Protein AF-A0A379A977-F1 (afdb_monomer_lite)

Organism: Enterobacter agglomerans (NCBI:txid549)

Sequence (214 aa):
MAIFNQFRVINPNMFVESTWLDDIVTARVPLLVLRNFLTPEVREAVVTDLQSCREKIRVSHYPNGALTTLGPYLARHTAAPDNYFTELRDIQPALPPSLNTLREQIYRWVQHALRLESLRIAHEPGCGDYAGSIVRFHANGVANPLHNDNIVRDAAETSLVVTQILHQLSCVVCLQECNAGGALRIYNKKWSPEDEQFKNRRGAGLSQWGDRKQ

InterPro domains:
  IPR055091 Carrier-protein-independent halogenase WelO5-like [PF22814] (21-202)

Secondary structure (DSSP, 8-state):
-----PPEEE-TTS---TTHHHHHHTTSSS-EEE-S-S-HHHHHHHHHHHHTTGGG-EEEEETTEEEEEES--GGGSTTSTHHHHHHHHHHGGGS-HHHHHHHHHHHHHHHHHTT-S-----EETTTEEPPS--EEE--TT--PPS----HHHHTTTS--GGGG-S--------SS--SS-------SS---GGGGGGGT--S-GGGSS-----

Radius of gyration: 18.26 Å; chains: 1; bounding box: 51×42×44 Å

Foldseek 3Di:
DDPQADAAEDEPPDDQDQCPLVCCQVVSHVHYHYPPLADPVLLVVQVVVVVVLVVQWDWDDDLAFIWTKRAADQLVCLVPNLVRLVRRVVRVVVHDVSVVVVLVSVLVVVCVNNVPPHDDFDAWPPRGTHPSDMDTDDDPPGDDWDDDDDCLVSNVVDPGPSVVDPGDDDDDDDSDDDPDDPDDDDDPDDDDPVCVVRSNDHDDPPPPPDPPDD

pLDDT: mean 84.14, std 16.23, range [28.28, 97.06]

Structure (mmCIF, N/CA/C/O backbone):
data_AF-A0A379A977-F1
#
_entry.id   AF-A0A379A977-F1
#
loop_
_atom_site.group_PDB
_atom_site.id
_atom_site.type_symbol
_atom_site.label_atom_id
_atom_site.label_alt_id
_atom_site.label_comp_id
_atom_site.label_asym_id
_atom_site.label_entity_id
_atom_site.label_seq_id
_atom_site.pdbx_PDB_ins_code
_atom_site.Cartn_x
_atom_site.Cartn_y
_atom_site.Cartn_z
_atom_site.occupancy
_atom_site.B_iso_or_equiv
_atom_site.auth_seq_id
_atom_site.auth_comp_id
_atom_site.auth_asym_id
_atom_site.auth_atom_id
_atom_site.pdbx_PDB_model_num
ATOM 1 N N . MET A 1 1 ? -24.367 -20.898 14.599 1.00 36.16 1 MET A N 1
ATOM 2 C CA . MET A 1 1 ? -23.506 -20.369 13.519 1.00 36.16 1 MET A CA 1
ATOM 3 C C . MET A 1 1 ? -23.637 -18.856 13.524 1.00 36.16 1 MET A C 1
ATOM 5 O O . MET A 1 1 ? -24.676 -18.355 13.121 1.00 36.16 1 MET A O 1
ATOM 9 N N . ALA A 1 2 ? -22.666 -18.144 14.093 1.00 36.84 2 ALA A N 1
ATOM 10 C CA . ALA A 1 2 ? -22.717 -16.687 14.187 1.00 36.84 2 ALA A CA 1
ATOM 11 C C . ALA A 1 2 ? -22.198 -16.057 12.886 1.00 36.84 2 ALA A C 1
ATOM 13 O O . ALA A 1 2 ? -21.164 -16.464 12.359 1.00 36.84 2 ALA A O 1
ATOM 14 N N . ILE A 1 3 ? -22.951 -15.091 12.369 1.00 42.19 3 ILE A N 1
ATOM 15 C CA . ILE A 1 3 ? -22.672 -14.342 11.144 1.00 42.19 3 ILE A CA 1
ATOM 16 C C . ILE A 1 3 ? -21.482 -13.408 11.419 1.00 42.19 3 ILE A C 1
ATOM 18 O O . ILE A 1 3 ? -21.660 -12.307 11.926 1.00 42.19 3 ILE A O 1
ATOM 22 N N . PHE A 1 4 ? -20.261 -13.843 11.105 1.00 45.56 4 PHE A N 1
ATOM 23 C CA . PHE A 1 4 ? -19.043 -13.023 11.197 1.00 45.56 4 PHE A CA 1
ATOM 24 C C . PHE A 1 4 ? -18.587 -12.555 9.805 1.00 45.56 4 PHE A C 1
ATOM 26 O O . PHE A 1 4 ? -17.465 -12.805 9.396 1.00 45.56 4 PHE A O 1
ATOM 33 N N . ASN A 1 5 ? -19.470 -11.887 9.055 1.00 54.00 5 ASN A N 1
ATOM 34 C CA . ASN A 1 5 ? -19.155 -11.317 7.731 1.00 54.00 5 ASN A CA 1
ATOM 35 C C . ASN A 1 5 ? -19.301 -9.784 7.691 1.00 54.00 5 ASN A C 1
ATOM 37 O O . ASN A 1 5 ? -19.548 -9.205 6.636 1.00 54.00 5 ASN A O 1
ATOM 41 N N . GLN A 1 6 ? -19.175 -9.106 8.833 1.00 75.94 6 GLN A N 1
ATOM 42 C CA . GLN A 1 6 ? -19.212 -7.643 8.880 1.00 75.94 6 GLN A CA 1
ATOM 43 C C . GLN A 1 6 ? -17.797 -7.080 9.025 1.00 75.94 6 GLN A C 1
ATOM 45 O O . GLN A 1 6 ? -16.993 -7.573 9.817 1.00 75.94 6 GLN A O 1
ATOM 50 N N . PHE A 1 7 ? -17.490 -6.045 8.240 1.00 85.56 7 PHE A N 1
ATOM 51 C CA . PHE A 1 7 ? -16.297 -5.233 8.459 1.00 85.56 7 PHE A CA 1
ATOM 52 C C . PHE A 1 7 ? -16.378 -4.586 9.845 1.00 85.56 7 PHE A C 1
ATOM 54 O O . PHE A 1 7 ? -17.466 -4.243 10.312 1.00 85.56 7 PHE A O 1
ATOM 61 N N . ARG A 1 8 ? -15.238 -4.399 10.510 1.00 89.25 8 ARG A N 1
ATOM 62 C CA . ARG A 1 8 ? -15.209 -3.733 11.818 1.00 89.25 8 ARG A CA 1
ATOM 63 C C . ARG A 1 8 ? -14.841 -2.274 11.650 1.00 89.25 8 ARG A C 1
ATOM 65 O O . ARG A 1 8 ? -13.874 -1.959 10.968 1.00 89.25 8 ARG A O 1
ATOM 72 N N . VAL A 1 9 ? -15.599 -1.389 12.285 1.00 90.31 9 VAL A N 1
ATOM 73 C CA . VAL A 1 9 ? -15.278 0.038 12.347 1.00 90.31 9 VAL A CA 1
ATOM 74 C C . VAL A 1 9 ? -14.542 0.312 13.651 1.00 90.31 9 VAL A C 1
ATOM 76 O O . VAL A 1 9 ? -15.046 -0.008 14.723 1.00 90.31 9 VAL A O 1
ATOM 79 N N . ILE A 1 10 ? -13.362 0.911 13.545 1.00 88.88 10 ILE A N 1
ATOM 80 C CA . ILE A 1 10 ? -12.491 1.273 14.659 1.00 88.88 10 ILE A CA 1
ATOM 81 C C . ILE A 1 10 ? -12.404 2.798 14.698 1.00 88.88 10 ILE A C 1
ATOM 83 O O . ILE A 1 10 ? -12.275 3.441 13.657 1.00 88.88 10 ILE A O 1
ATOM 87 N N . ASN A 1 11 ? -12.462 3.378 15.893 1.00 87.94 11 ASN A N 1
ATOM 88 C CA . ASN A 1 11 ? -12.221 4.800 16.138 1.00 87.94 11 ASN A CA 1
ATOM 89 C C . ASN A 1 11 ? -10.981 4.966 17.037 1.00 87.94 11 ASN A C 1
ATOM 91 O O . ASN A 1 11 ? -10.658 4.031 17.771 1.00 87.94 11 ASN A O 1
ATOM 95 N N . PRO A 1 12 ? -10.321 6.140 17.054 1.00 83.50 12 PRO A N 1
ATOM 96 C CA . PRO A 1 12 ? -9.061 6.330 17.780 1.00 83.50 12 PRO A CA 1
ATOM 97 C C . PRO A 1 12 ? -9.171 6.084 19.288 1.00 83.50 12 PRO A C 1
ATOM 99 O O . PRO A 1 12 ? -8.215 5.642 19.912 1.00 83.50 12 PRO A O 1
ATOM 102 N N . ASN A 1 13 ? -10.354 6.328 19.857 1.00 84.75 13 ASN A N 1
ATOM 103 C CA . ASN A 1 13 ? -10.617 6.198 21.291 1.00 84.75 13 ASN A CA 1
ATOM 104 C C . ASN A 1 13 ? -11.127 4.803 21.693 1.00 84.75 13 ASN A C 1
ATOM 106 O O . ASN A 1 13 ? -11.475 4.590 22.853 1.00 84.75 13 ASN A O 1
ATOM 110 N N . MET A 1 14 ? -11.249 3.865 20.746 1.00 85.69 14 MET A N 1
ATOM 111 C CA . MET A 1 14 ? -11.691 2.506 21.057 1.00 85.69 14 MET A CA 1
ATOM 112 C C . MET A 1 14 ? -10.567 1.701 21.700 1.00 85.69 14 MET A C 1
ATOM 114 O O . MET A 1 14 ? -9.394 1.844 21.356 1.00 85.69 14 MET A O 1
ATOM 118 N N . PHE A 1 15 ? -10.948 0.797 22.600 1.00 86.19 15 PHE A N 1
ATOM 119 C CA . PHE A 1 15 ? -10.026 -0.202 23.114 1.00 86.19 15 PHE A CA 1
ATOM 120 C C . PHE A 1 15 ? -9.526 -1.092 21.971 1.00 86.19 15 PHE A C 1
ATOM 122 O O . PHE A 1 15 ? -10.323 -1.603 21.185 1.00 86.19 15 PHE A O 1
ATOM 129 N N . VAL A 1 16 ? -8.209 -1.282 21.896 1.00 84.44 16 VAL A N 1
ATOM 130 C CA . VAL A 1 16 ? -7.586 -2.171 20.913 1.00 84.44 16 VAL A CA 1
ATOM 131 C C . VAL A 1 16 ? -7.676 -3.612 21.401 1.00 84.44 16 VAL A C 1
ATOM 133 O O . VAL A 1 16 ? -7.000 -3.980 22.368 1.00 84.44 16 VAL A O 1
ATOM 136 N N . GLU A 1 17 ? -8.465 -4.436 20.715 1.00 87.38 17 GLU A N 1
ATOM 137 C CA . GLU A 1 17 ? -8.540 -5.871 20.996 1.00 87.38 17 GLU A CA 1
ATOM 138 C C . GLU A 1 17 ? -7.288 -6.590 20.479 1.00 87.38 17 GLU A C 1
ATOM 140 O O . GLU A 1 17 ? -6.780 -6.306 19.395 1.00 87.38 17 GLU A O 1
ATOM 145 N N . SER A 1 18 ? -6.799 -7.571 21.236 1.00 89.69 18 SER A N 1
ATOM 146 C CA . SER A 1 18 ? -5.623 -8.359 20.847 1.00 89.69 18 SER A CA 1
ATOM 147 C C . SER A 1 18 ? -5.867 -9.291 19.659 1.00 89.69 18 SER A C 1
ATOM 149 O O . SER A 1 18 ? -4.913 -9.791 19.080 1.00 89.69 18 SER A O 1
ATOM 151 N N . THR A 1 19 ? -7.126 -9.537 19.297 1.00 92.06 19 THR A N 1
ATOM 152 C CA . THR A 1 19 ? -7.516 -10.480 18.242 1.00 92.06 19 THR A CA 1
ATOM 153 C C . THR A 1 19 ? -7.565 -9.858 16.850 1.00 92.06 19 THR A C 1
ATOM 155 O O . THR A 1 19 ? -7.660 -10.597 15.876 1.00 92.06 19 THR A O 1
ATOM 158 N N . TRP A 1 20 ? -7.502 -8.527 16.711 1.00 93.00 20 TRP A N 1
ATOM 159 C CA . TRP A 1 20 ? -7.728 -7.862 15.418 1.00 93.00 20 TRP A CA 1
ATOM 160 C C . TRP A 1 20 ? -6.710 -8.233 14.341 1.00 93.00 20 TRP A C 1
ATOM 162 O O . TRP A 1 20 ? -7.093 -8.370 13.179 1.00 93.00 20 TRP A O 1
ATOM 172 N 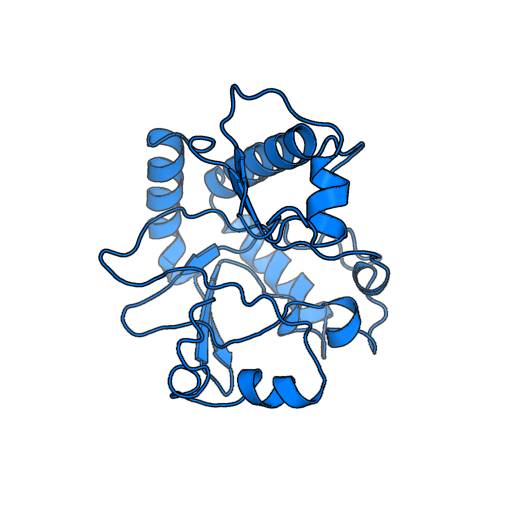N . LEU A 1 21 ? -5.441 -8.426 14.714 1.00 93.75 21 LEU A N 1
ATOM 173 C CA . LEU A 1 21 ? -4.416 -8.892 13.781 1.00 93.75 21 LEU A CA 1
ATOM 174 C C . LEU A 1 21 ? -4.750 -10.293 13.256 1.00 93.75 21 LEU A C 1
ATOM 176 O O . LEU A 1 21 ? -4.819 -10.497 12.046 1.00 93.75 21 LEU A O 1
ATOM 180 N N . ASP A 1 22 ? -5.027 -11.237 14.154 1.00 93.88 22 ASP A N 1
ATOM 181 C CA . ASP A 1 22 ? -5.388 -12.599 13.763 1.00 93.88 22 ASP A CA 1
ATOM 182 C C . ASP A 1 22 ? -6.677 -12.617 12.942 1.00 93.88 22 ASP A C 1
ATOM 184 O O . ASP A 1 22 ? -6.794 -13.367 11.975 1.00 93.88 22 ASP A 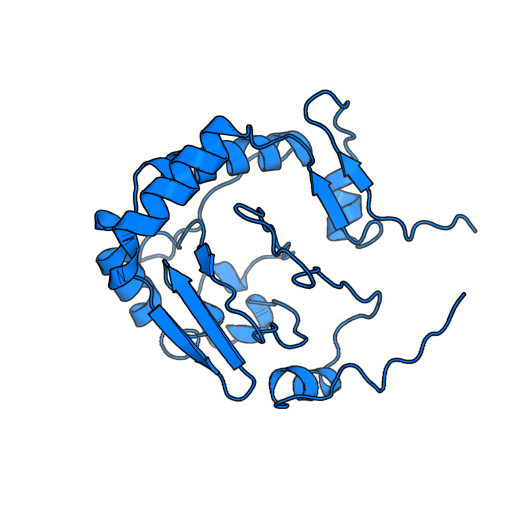O 1
ATOM 188 N N . ASP A 1 23 ? -7.662 -11.800 13.311 1.00 92.94 23 ASP A N 1
ATOM 189 C CA . ASP A 1 23 ? -8.951 -11.723 12.632 1.00 92.94 23 ASP A CA 1
ATOM 190 C C . ASP A 1 23 ? -8.805 -11.258 11.175 1.00 92.94 23 ASP A C 1
ATOM 192 O O . ASP A 1 23 ? -9.432 -11.853 10.293 1.00 92.94 23 ASP A O 1
ATOM 196 N N . ILE A 1 24 ? -7.967 -10.247 10.903 1.00 92.31 24 ILE A N 1
ATOM 197 C CA . ILE A 1 24 ? -7.740 -9.763 9.532 1.00 92.31 24 ILE A CA 1
ATOM 198 C C . ILE A 1 24 ? -6.817 -10.696 8.733 1.00 92.31 24 ILE A C 1
ATOM 200 O O . ILE A 1 24 ? -7.095 -10.973 7.568 1.00 92.31 24 ILE A O 1
ATOM 204 N N . VAL A 1 25 ? -5.772 -11.259 9.353 1.00 92.44 25 VAL A N 1
ATOM 205 C CA . VAL A 1 25 ? -4.837 -12.197 8.700 1.00 92.44 25 VAL A CA 1
ATOM 206 C C . VAL A 1 25 ? -5.529 -13.501 8.299 1.00 92.44 25 VAL A C 1
ATOM 208 O O . VAL A 1 25 ? -5.303 -14.022 7.208 1.00 92.44 25 VAL A O 1
ATOM 211 N N . THR A 1 26 ? -6.415 -14.020 9.153 1.00 89.56 26 THR A N 1
ATOM 212 C CA . THR A 1 26 ? -7.184 -15.248 8.877 1.00 89.56 26 THR A CA 1
ATOM 213 C C . THR A 1 26 ? -8.433 -15.006 8.027 1.00 89.56 26 THR A C 1
ATOM 215 O O . THR A 1 26 ? -9.173 -15.951 7.751 1.00 89.56 26 THR A O 1
ATOM 218 N N . ALA A 1 27 ? -8.684 -13.755 7.618 1.00 87.06 27 ALA A N 1
ATOM 219 C CA . ALA A 1 27 ? -9.892 -13.322 6.920 1.00 87.06 27 ALA A CA 1
ATOM 220 C C . ALA A 1 27 ? -11.210 -13.653 7.659 1.00 87.06 27 ALA A C 1
ATOM 222 O O . ALA A 1 27 ? -12.273 -13.689 7.039 1.00 87.06 27 ALA A O 1
ATOM 223 N N . ARG A 1 28 ? -11.168 -13.843 8.990 1.00 88.81 28 ARG A N 1
ATOM 224 C CA . ARG A 1 28 ? -12.373 -13.877 9.845 1.00 88.81 28 ARG A CA 1
ATOM 225 C C . ARG A 1 28 ? -13.087 -12.529 9.845 1.00 88.81 28 ARG A C 1
ATOM 227 O O . ARG A 1 28 ? -14.302 -12.472 9.986 1.00 88.81 28 ARG A O 1
ATOM 234 N N . VAL A 1 29 ? -12.325 -11.450 9.681 1.00 90.56 29 VAL A N 1
ATOM 235 C CA . VAL A 1 29 ? -12.833 -10.111 9.400 1.00 90.56 29 VAL A CA 1
ATOM 236 C C . VAL A 1 29 ? -12.211 -9.650 8.084 1.00 90.56 29 VAL A C 1
ATOM 238 O O . VAL A 1 29 ? -10.996 -9.474 8.025 1.00 90.56 29 VAL A O 1
ATOM 241 N N . PRO A 1 30 ? -13.004 -9.427 7.022 1.00 88.19 30 PRO A N 1
ATOM 242 C CA . PRO A 1 30 ? -12.453 -9.107 5.705 1.00 88.19 30 PRO A CA 1
ATOM 243 C C . PRO A 1 30 ? -11.926 -7.669 5.601 1.00 88.19 30 PRO A C 1
ATOM 245 O O . PRO A 1 30 ? -11.207 -7.347 4.660 1.00 88.19 30 PRO A O 1
ATOM 248 N N . LEU A 1 31 ? -12.324 -6.784 6.523 1.00 91.50 31 LEU A N 1
ATOM 249 C CA . LEU A 1 31 ? -11.968 -5.370 6.493 1.00 91.50 31 LEU A CA 1
ATOM 250 C C . LEU A 1 31 ? -12.050 -4.739 7.886 1.00 91.50 31 LEU A C 1
ATOM 252 O O . LEU A 1 31 ? -13.061 -4.868 8.583 1.00 91.50 31 LEU A O 1
ATOM 256 N N . LEU A 1 32 ? -11.009 -3.987 8.239 1.00 92.44 32 LEU A N 1
ATOM 257 C CA . LEU A 1 32 ? -10.997 -3.054 9.361 1.00 92.44 32 LEU A CA 1
ATOM 258 C C . LEU A 1 32 ? -11.062 -1.624 8.809 1.00 92.44 32 LEU A C 1
ATOM 260 O O . LEU A 1 32 ? -10.246 -1.236 7.976 1.00 92.44 32 LEU A O 1
ATOM 264 N N . VAL A 1 33 ? -12.038 -0.842 9.259 1.00 92.06 33 VAL A N 1
ATOM 265 C CA . VAL A 1 33 ? -12.275 0.540 8.832 1.00 92.06 33 VAL A CA 1
ATOM 266 C C . VAL A 1 33 ? -11.917 1.475 9.976 1.00 92.06 33 VAL A C 1
ATOM 268 O O . VAL A 1 33 ? -12.686 1.641 10.919 1.00 92.06 33 VAL A O 1
ATOM 271 N N . LEU A 1 34 ? -10.755 2.107 9.876 1.00 89.06 34 LEU A N 1
ATOM 272 C CA . LEU A 1 34 ? -10.273 3.084 10.843 1.00 89.06 34 LEU A CA 1
ATOM 273 C C . LEU A 1 34 ? -10.862 4.460 10.501 1.00 89.06 34 LEU A C 1
ATOM 275 O O . LEU A 1 34 ? -10.417 5.121 9.564 1.00 89.06 34 LEU A O 1
ATOM 279 N N . ARG A 1 35 ? -11.888 4.893 11.239 1.00 89.00 35 ARG A N 1
ATOM 280 C CA . ARG A 1 35 ? -12.547 6.196 11.043 1.00 89.00 35 ARG A CA 1
ATOM 281 C C . ARG A 1 35 ? -11.976 7.253 11.969 1.00 89.00 35 ARG A C 1
ATOM 283 O O . ARG A 1 35 ? -11.622 6.950 13.098 1.00 89.00 35 ARG A O 1
ATOM 290 N N . ASN A 1 36 ? -11.956 8.504 11.510 1.00 86.81 36 ASN A N 1
ATOM 291 C CA . ASN A 1 36 ? -11.547 9.672 12.302 1.00 86.81 36 ASN A CA 1
ATOM 292 C C . ASN A 1 36 ? -10.074 9.661 12.761 1.00 86.81 36 ASN A C 1
ATOM 294 O O . ASN A 1 36 ? -9.716 10.371 13.692 1.00 86.81 36 ASN A O 1
ATOM 298 N N . PHE A 1 37 ? -9.214 8.874 12.107 1.00 84.81 37 PHE A N 1
ATOM 299 C CA . PHE A 1 37 ? -7.767 8.847 12.376 1.00 84.81 37 PHE A CA 1
ATOM 300 C C . PHE A 1 37 ? -6.991 9.946 11.640 1.00 84.81 37 PHE A C 1
ATOM 302 O O . PHE A 1 37 ? -5.852 10.237 11.998 1.00 84.81 37 PHE A O 1
ATOM 309 N N . LEU A 1 38 ? -7.605 10.553 10.622 1.00 86.75 38 LEU A N 1
ATOM 310 C CA . LEU A 1 38 ? -7.076 11.702 9.900 1.00 86.75 38 LEU A CA 1
ATOM 311 C C . LEU A 1 38 ? -7.964 12.908 10.197 1.00 86.75 38 LEU A C 1
ATOM 313 O O . LEU A 1 38 ? -9.161 12.866 9.907 1.00 86.75 38 LEU A O 1
ATOM 317 N N . THR A 1 39 ? -7.396 13.964 10.776 1.00 87.50 39 THR A N 1
ATOM 318 C CA . THR A 1 39 ? -8.158 15.193 11.012 1.00 87.50 39 THR A CA 1
ATOM 319 C C . THR A 1 39 ? -8.377 15.942 9.690 1.00 87.50 39 THR A C 1
ATOM 321 O O . THR A 1 39 ? -7.567 15.795 8.763 1.00 87.50 39 THR A O 1
ATOM 324 N N . PRO A 1 40 ? -9.454 16.739 9.565 1.00 89.88 40 PRO A N 1
ATOM 325 C CA . PRO A 1 40 ? -9.700 17.547 8.372 1.00 89.88 40 PRO A CA 1
ATOM 326 C C . PRO A 1 40 ? -8.511 18.436 7.990 1.00 89.88 40 PRO A C 1
ATOM 328 O O . PRO A 1 40 ? -8.182 18.525 6.812 1.00 89.88 40 PRO A O 1
ATOM 331 N N . GLU A 1 41 ? -7.810 18.999 8.975 1.00 89.81 41 GLU A N 1
ATOM 332 C CA . GLU A 1 41 ? -6.682 19.913 8.772 1.00 89.81 41 GLU A CA 1
ATOM 333 C C . GLU A 1 41 ? -5.478 19.190 8.155 1.00 89.81 41 GLU A C 1
ATOM 335 O O . GLU A 1 41 ? -4.888 19.671 7.187 1.00 89.81 41 GLU A O 1
ATOM 340 N N . VAL A 1 42 ? -5.130 18.000 8.668 1.00 89.44 42 VAL A N 1
ATOM 341 C CA . VAL A 1 42 ? -4.037 17.190 8.101 1.00 89.44 42 VAL A CA 1
ATOM 342 C C . VAL A 1 42 ? -4.392 16.751 6.682 1.00 89.44 42 VAL A C 1
ATOM 344 O O . VAL A 1 42 ? -3.553 16.815 5.783 1.00 89.44 42 VAL A O 1
ATOM 347 N N . ARG A 1 43 ? -5.645 16.335 6.463 1.00 91.56 43 ARG A N 1
ATOM 348 C CA . ARG A 1 43 ? -6.142 15.959 5.136 1.00 91.56 43 ARG A CA 1
ATOM 349 C C . ARG A 1 43 ? -6.018 17.119 4.145 1.00 91.56 43 ARG A C 1
ATOM 351 O O . ARG A 1 43 ? -5.493 16.921 3.054 1.00 91.56 43 ARG A O 1
ATOM 358 N N . GLU A 1 44 ? -6.485 18.308 4.511 1.00 91.44 44 GLU A N 1
ATOM 359 C CA . GLU A 1 44 ? -6.465 19.497 3.651 1.00 91.44 44 GLU A CA 1
ATOM 360 C C . GLU A 1 44 ? -5.044 19.952 3.317 1.00 91.44 44 GLU A C 1
ATOM 362 O O . GLU A 1 44 ? -4.759 20.241 2.152 1.00 91.44 44 GLU A O 1
ATOM 367 N N . ALA A 1 45 ? -4.134 19.935 4.294 1.00 91.00 45 ALA A N 1
ATOM 368 C CA . ALA A 1 45 ? -2.724 20.244 4.067 1.00 91.00 45 ALA A CA 1
ATOM 369 C C . ALA A 1 45 ? -2.089 19.276 3.054 1.00 91.00 45 ALA A C 1
ATOM 371 O O . ALA A 1 45 ? -1.481 19.707 2.074 1.00 91.00 45 ALA A O 1
ATOM 372 N N . VAL A 1 46 ? -2.295 17.966 3.234 1.00 93.38 46 VAL A N 1
ATOM 373 C CA . VAL A 1 46 ? -1.755 16.944 2.322 1.00 93.38 46 VAL A CA 1
ATOM 374 C C . VAL A 1 46 ? -2.347 17.081 0.918 1.00 93.38 46 VAL A C 1
ATOM 376 O O . VAL A 1 46 ? -1.615 17.012 -0.067 1.00 93.38 46 VAL A O 1
ATOM 379 N N . VAL A 1 47 ? -3.662 17.288 0.799 1.00 92.62 47 VAL A N 1
ATOM 380 C CA . VAL A 1 47 ? -4.318 17.461 -0.507 1.00 92.62 47 VAL A CA 1
ATOM 381 C C . VAL A 1 47 ? -3.803 18.711 -1.221 1.00 92.62 47 VAL A C 1
ATOM 383 O O . VAL A 1 47 ? -3.542 18.653 -2.422 1.00 92.62 47 VAL A O 1
ATOM 386 N N . THR A 1 48 ? -3.606 19.814 -0.500 1.00 91.31 48 THR A N 1
ATOM 387 C CA . THR A 1 48 ? -3.061 21.060 -1.061 1.00 91.31 48 THR A CA 1
ATOM 388 C C . THR A 1 48 ? -1.636 20.859 -1.576 1.00 91.31 48 THR A C 1
ATOM 390 O O . THR A 1 48 ? -1.332 21.198 -2.718 1.00 91.31 48 THR A O 1
ATOM 393 N N . ASP A 1 49 ? -0.771 20.214 -0.794 1.00 91.19 49 ASP A N 1
ATOM 394 C CA . ASP A 1 49 ? 0.605 19.932 -1.211 1.00 91.19 49 ASP A CA 1
ATOM 395 C C . ASP A 1 49 ? 0.678 18.994 -2.427 1.00 91.19 49 ASP A C 1
ATOM 397 O O . ASP A 1 49 ? 1.533 19.150 -3.306 1.00 91.19 49 ASP A O 1
ATOM 401 N N . LEU A 1 50 ? -0.242 18.028 -2.515 1.00 90.50 50 LEU A N 1
ATOM 402 C CA . LEU A 1 50 ? -0.346 17.130 -3.664 1.00 90.50 50 LEU A CA 1
ATOM 403 C C . LEU A 1 50 ? -0.696 17.871 -4.958 1.00 90.50 50 LEU A C 1
ATOM 405 O O . LEU A 1 50 ? -0.210 17.481 -6.023 1.00 90.50 50 LEU A O 1
ATOM 409 N N . GLN A 1 51 ? -1.487 18.948 -4.891 1.00 85.88 51 GLN A N 1
ATOM 410 C CA . GLN A 1 51 ? -1.788 19.777 -6.065 1.00 85.88 51 GLN A CA 1
ATOM 411 C C . GLN A 1 51 ? -0.520 20.427 -6.632 1.00 85.88 51 GLN A C 1
ATOM 413 O O . GLN A 1 51 ? -0.348 20.472 -7.851 1.00 85.88 51 GLN A O 1
ATOM 418 N N . SER A 1 52 ? 0.412 20.829 -5.765 1.00 82.38 52 SER A N 1
ATOM 419 C CA . SER A 1 52 ? 1.713 21.397 -6.149 1.00 82.38 52 SER A CA 1
ATOM 420 C C . SER A 1 52 ? 2.660 20.376 -6.798 1.00 82.38 52 SER A C 1
ATOM 422 O O . SER A 1 52 ? 3.652 20.750 -7.417 1.00 82.38 52 SER A O 1
ATOM 424 N N . CYS A 1 53 ? 2.357 19.077 -6.701 1.00 82.94 53 CYS A N 1
ATOM 425 C CA . CYS A 1 53 ? 3.181 17.992 -7.245 1.00 82.94 53 CYS A CA 1
ATOM 426 C C . CYS A 1 53 ? 2.634 17.411 -8.558 1.00 82.94 53 CYS A C 1
ATOM 428 O O . CYS A 1 53 ? 3.101 16.365 -9.017 1.00 82.94 53 CYS A O 1
ATOM 430 N N . ARG A 1 54 ? 1.650 18.076 -9.178 1.00 78.25 54 ARG A N 1
ATOM 431 C CA . ARG A 1 54 ? 0.883 17.548 -10.316 1.00 78.25 54 ARG A CA 1
ATOM 432 C C . ARG A 1 54 ? 1.737 17.119 -11.510 1.00 78.25 54 ARG A C 1
ATOM 434 O O . ARG A 1 54 ? 1.445 16.097 -12.121 1.00 78.25 54 ARG A O 1
ATOM 441 N N . GLU A 1 55 ? 2.809 17.843 -11.815 1.00 79.94 55 GLU A N 1
ATOM 442 C CA . GLU A 1 55 ? 3.714 17.540 -12.941 1.00 79.94 55 GLU A CA 1
ATOM 443 C C . GLU A 1 55 ? 4.517 16.241 -12.750 1.00 79.94 55 GLU A C 1
ATOM 445 O O . GLU A 1 55 ? 5.039 15.646 -13.698 1.00 79.94 55 GLU A O 1
ATOM 450 N N . LYS A 1 56 ? 4.614 15.771 -11.505 1.00 78.50 56 LYS A N 1
ATOM 451 C CA . LYS A 1 56 ? 5.370 14.572 -11.123 1.00 78.50 56 LYS A CA 1
ATOM 452 C C . LYS A 1 56 ? 4.490 13.329 -11.049 1.00 78.50 56 LYS A C 1
ATOM 454 O O . LYS A 1 56 ? 5.004 12.221 -10.932 1.00 78.50 56 LYS A O 1
ATOM 459 N N . ILE A 1 57 ? 3.176 13.507 -11.166 1.00 79.69 57 ILE A N 1
ATOM 460 C CA . ILE A 1 57 ? 2.222 12.412 -11.277 1.00 79.69 57 ILE A CA 1
ATOM 461 C C . ILE A 1 57 ? 2.500 11.655 -12.581 1.00 79.69 57 ILE A C 1
ATOM 463 O O . ILE A 1 57 ? 2.762 12.242 -13.635 1.00 79.69 57 ILE A O 1
ATOM 467 N N . ARG A 1 58 ? 2.469 10.327 -12.507 1.00 78.31 58 ARG A N 1
ATOM 468 C CA . ARG A 1 58 ? 2.680 9.427 -13.640 1.00 78.31 58 ARG A CA 1
ATOM 469 C C . ARG A 1 58 ? 1.412 8.638 -13.898 1.00 78.31 58 ARG A C 1
ATOM 471 O O . ARG A 1 58 ? 0.752 8.181 -12.971 1.00 78.31 58 ARG A O 1
ATOM 478 N N . VAL A 1 59 ? 1.074 8.460 -15.170 1.00 74.94 59 VAL A N 1
ATOM 479 C CA . VAL A 1 59 ? -0.039 7.601 -15.578 1.00 74.94 59 VAL A CA 1
ATOM 480 C C . VAL A 1 59 ? 0.539 6.308 -16.128 1.00 74.94 59 VAL A C 1
ATOM 482 O O . VAL A 1 59 ? 1.081 6.273 -17.230 1.00 74.94 59 VAL A O 1
ATOM 485 N N . SER A 1 60 ? 0.415 5.229 -15.367 1.00 67.62 60 SER A N 1
ATOM 486 C CA . SER A 1 60 ? 0.772 3.885 -15.817 1.00 67.62 60 SER A CA 1
ATOM 487 C C . SER A 1 60 ? -0.414 3.269 -16.547 1.00 67.62 60 SER A C 1
ATOM 489 O O . SER A 1 60 ? -1.516 3.221 -16.006 1.00 67.62 60 SER A O 1
ATOM 491 N N . HIS A 1 61 ? -0.208 2.816 -17.781 1.00 63.75 61 HIS A N 1
ATOM 492 C CA . HIS A 1 61 ? -1.248 2.152 -18.565 1.00 63.75 61 HIS A CA 1
ATOM 493 C C . HIS A 1 61 ? -1.095 0.635 -18.437 1.00 63.75 61 HIS A C 1
ATOM 495 O O . HIS A 1 61 ? -0.005 0.099 -18.621 1.00 63.75 61 HIS A O 1
ATOM 501 N N . TYR A 1 62 ? -2.200 -0.039 -18.139 1.00 61.62 62 TYR A N 1
ATOM 502 C CA . TYR A 1 62 ? -2.335 -1.489 -18.065 1.00 61.62 62 TYR A CA 1
ATOM 503 C C . TYR A 1 62 ? -3.303 -1.955 -19.161 1.00 61.62 62 TYR A C 1
ATOM 505 O O . TYR A 1 62 ? -4.138 -1.170 -19.624 1.00 61.62 62 TYR A O 1
ATOM 513 N N . PRO A 1 63 ? -3.257 -3.235 -19.570 1.00 50.97 63 PRO A N 1
ATOM 514 C CA . PRO A 1 63 ? -4.191 -3.775 -20.562 1.00 50.97 63 PRO A CA 1
ATOM 515 C C . PRO A 1 63 ? -5.672 -3.493 -20.245 1.00 50.97 63 PRO A C 1
ATOM 517 O O . PRO A 1 63 ? -6.480 -3.293 -21.158 1.00 50.97 63 PRO A O 1
ATOM 520 N N . ASN A 1 64 ? -6.009 -3.406 -18.955 1.00 56.09 64 ASN A N 1
ATOM 521 C CA . ASN A 1 64 ? -7.360 -3.280 -18.416 1.00 56.09 64 ASN A CA 1
ATOM 522 C C . ASN A 1 64 ? -7.669 -1.943 -17.709 1.00 56.09 64 ASN A C 1
ATOM 524 O O . ASN A 1 64 ? -8.733 -1.823 -17.103 1.00 56.09 64 ASN A O 1
ATOM 528 N N . GLY A 1 65 ? -6.788 -0.941 -17.773 1.00 63.41 65 GLY A N 1
ATOM 529 C CA . GLY A 1 65 ? -7.033 0.356 -17.138 1.00 63.41 65 GLY A CA 1
ATOM 530 C C . GLY A 1 65 ? -5.811 1.267 -17.106 1.00 63.41 65 GLY A C 1
ATOM 531 O O . GLY A 1 65 ? -4.737 0.905 -17.569 1.00 63.41 65 GLY A O 1
ATOM 532 N N . ALA A 1 66 ? -5.966 2.460 -16.541 1.00 70.00 66 ALA A N 1
ATOM 533 C CA . ALA A 1 66 ? -4.854 3.355 -16.249 1.00 70.00 66 ALA A CA 1
ATOM 534 C C . ALA A 1 66 ? -4.807 3.609 -14.742 1.00 70.00 66 ALA A C 1
ATOM 536 O O . ALA A 1 66 ? -5.838 3.869 -14.122 1.00 70.00 66 ALA A O 1
ATOM 537 N N . LEU A 1 67 ? -3.612 3.533 -14.161 1.00 75.25 67 LEU A N 1
ATOM 538 C CA . LEU A 1 67 ? -3.358 3.901 -12.777 1.00 75.25 67 LEU A CA 1
ATOM 539 C C . LEU A 1 67 ? -2.527 5.177 -12.767 1.00 75.25 67 LEU A C 1
ATOM 541 O O . LEU A 1 67 ? -1.380 5.191 -13.213 1.00 75.25 67 LEU A O 1
ATOM 545 N N . THR A 1 68 ? -3.109 6.240 -12.238 1.00 84.69 68 THR A N 1
ATOM 546 C CA . THR A 1 68 ? -2.417 7.510 -12.055 1.00 84.69 68 THR A CA 1
ATOM 547 C C . THR A 1 68 ? -1.831 7.536 -10.652 1.00 84.69 68 THR A C 1
ATOM 549 O O . THR A 1 68 ? -2.585 7.528 -9.676 1.00 84.69 68 THR A O 1
ATOM 552 N N . THR A 1 69 ? -0.504 7.531 -10.535 1.00 89.31 69 THR A N 1
ATOM 553 C CA . THR A 1 69 ? 0.196 7.476 -9.247 1.00 89.31 69 THR A CA 1
ATOM 554 C C . THR A 1 69 ? 1.222 8.583 -9.075 1.00 89.31 69 THR A C 1
ATOM 556 O O . THR A 1 69 ? 1.813 9.077 -10.034 1.00 89.31 69 THR A O 1
ATOM 559 N N . LEU A 1 70 ? 1.458 8.950 -7.819 1.00 90.62 70 LEU A N 1
ATOM 560 C CA . LEU A 1 70 ? 2.703 9.564 -7.376 1.00 90.62 70 LEU A CA 1
ATOM 561 C C . LEU A 1 70 ? 3.485 8.497 -6.600 1.00 90.62 70 LEU A C 1
ATOM 563 O O . LEU A 1 70 ? 2.997 7.989 -5.587 1.00 90.62 70 LEU A O 1
ATOM 567 N N . GLY A 1 71 ? 4.669 8.154 -7.105 1.00 91.25 71 GLY A N 1
ATOM 568 C CA . GLY A 1 71 ? 5.512 7.069 -6.604 1.00 91.25 71 GLY A CA 1
ATOM 569 C C . GLY A 1 71 ? 5.409 5.784 -7.443 1.00 91.25 71 GLY A C 1
ATOM 570 O O . GLY A 1 71 ? 4.389 5.570 -8.117 1.00 91.25 71 GLY A O 1
ATOM 571 N N . PRO A 1 72 ? 6.451 4.933 -7.403 1.00 91.38 72 PRO A N 1
ATOM 572 C CA . PRO A 1 72 ? 6.516 3.720 -8.209 1.00 91.38 72 PRO A CA 1
ATOM 573 C C . PRO A 1 72 ? 5.659 2.597 -7.615 1.00 91.38 72 PRO A C 1
ATOM 575 O O . PRO A 1 72 ? 5.579 2.418 -6.398 1.00 91.38 72 PRO A O 1
ATOM 578 N N . TYR A 1 73 ? 5.028 1.799 -8.478 1.00 88.31 73 TYR A N 1
ATOM 579 C CA . TYR A 1 73 ? 4.195 0.663 -8.075 1.00 88.31 73 TYR A CA 1
ATOM 580 C C . TYR A 1 73 ? 4.897 -0.652 -8.405 1.00 88.31 73 TYR A C 1
ATOM 582 O O . TYR A 1 73 ? 5.007 -1.015 -9.573 1.00 88.31 73 TYR A O 1
ATOM 590 N N . LEU A 1 74 ? 5.352 -1.376 -7.378 1.00 90.88 74 LEU A N 1
ATOM 591 C CA . LEU A 1 74 ? 6.252 -2.527 -7.526 1.00 90.88 74 LEU A CA 1
ATOM 592 C C . LEU A 1 74 ? 5.750 -3.595 -8.507 1.00 90.88 74 LEU A C 1
ATOM 594 O O . LEU A 1 74 ? 6.540 -4.104 -9.295 1.00 90.88 74 LEU A O 1
ATOM 598 N N . ALA A 1 75 ? 4.445 -3.882 -8.526 1.00 85.50 75 ALA A N 1
ATOM 599 C CA . ALA A 1 75 ? 3.866 -4.882 -9.426 1.00 85.50 75 ALA A CA 1
ATOM 600 C C . ALA A 1 75 ? 4.093 -4.571 -10.923 1.00 85.50 75 ALA A C 1
ATOM 602 O O . ALA A 1 75 ? 4.027 -5.470 -11.754 1.00 85.50 75 ALA A O 1
ATOM 603 N N . ARG A 1 76 ? 4.396 -3.315 -11.285 1.00 84.75 76 ARG A N 1
ATOM 604 C CA . ARG A 1 76 ? 4.772 -2.916 -12.652 1.00 84.75 76 ARG A CA 1
ATOM 605 C C . ARG A 1 76 ? 6.220 -3.272 -13.005 1.00 84.75 76 ARG A C 1
ATOM 607 O O . ARG A 1 76 ? 6.555 -3.382 -14.180 1.00 84.75 76 ARG A O 1
ATOM 614 N N . HIS A 1 77 ? 7.078 -3.416 -12.004 1.00 89.00 77 HIS A N 1
ATOM 615 C CA . HIS A 1 77 ? 8.521 -3.550 -12.173 1.00 89.00 77 HIS A CA 1
ATOM 616 C C . HIS A 1 77 ? 9.027 -4.949 -11.815 1.00 89.00 77 HIS A C 1
ATOM 618 O O . HIS A 1 77 ? 10.232 -5.137 -11.739 1.00 89.00 77 HIS A O 1
ATOM 624 N N . THR A 1 78 ? 8.161 -5.949 -11.627 1.00 89.31 78 THR A N 1
ATOM 625 C CA . THR A 1 78 ? 8.604 -7.304 -11.243 1.00 89.31 78 THR A CA 1
ATOM 626 C C . THR A 1 78 ? 9.539 -7.938 -12.276 1.00 89.31 78 THR A C 1
ATOM 628 O O . THR A 1 78 ? 10.461 -8.648 -11.899 1.00 89.31 78 THR A O 1
ATOM 631 N N . ALA A 1 79 ? 9.381 -7.614 -13.564 1.00 88.56 79 ALA A N 1
ATOM 632 C CA . ALA A 1 79 ? 10.289 -8.059 -14.626 1.00 88.56 79 ALA A CA 1
ATOM 633 C C . ALA A 1 79 ? 11.654 -7.336 -14.637 1.00 88.56 79 ALA A C 1
ATOM 635 O O . ALA A 1 79 ? 12.598 -7.826 -15.248 1.00 88.56 79 ALA A O 1
ATOM 636 N N . ALA A 1 80 ? 11.758 -6.161 -14.007 1.00 91.81 80 ALA A N 1
ATOM 637 C CA . ALA A 1 80 ? 12.991 -5.379 -13.906 1.00 91.81 80 ALA A CA 1
ATOM 638 C C . ALA A 1 80 ? 12.985 -4.530 -12.615 1.00 91.81 80 ALA A C 1
ATOM 640 O O . ALA A 1 80 ? 12.745 -3.316 -12.685 1.00 91.81 80 ALA A O 1
ATOM 641 N N . PRO A 1 81 ? 13.201 -5.149 -11.435 1.00 92.88 81 PRO A N 1
ATOM 642 C CA . PRO A 1 81 ? 13.016 -4.478 -10.148 1.00 92.88 81 PRO A CA 1
ATOM 643 C C . PRO A 1 81 ? 13.918 -3.262 -9.923 1.00 92.88 81 PRO A C 1
ATOM 645 O O . PRO A 1 81 ? 13.490 -2.303 -9.290 1.00 92.88 81 PRO A O 1
ATOM 648 N N . ASP A 1 82 ? 15.116 -3.224 -10.504 1.00 93.94 82 ASP A N 1
ATOM 649 C CA . ASP A 1 82 ? 16.037 -2.080 -10.385 1.00 93.94 82 ASP A CA 1
ATOM 650 C C . ASP A 1 82 ? 15.414 -0.758 -10.865 1.00 93.94 82 ASP A C 1
ATOM 652 O O . ASP A 1 82 ? 15.705 0.324 -10.339 1.00 93.94 82 ASP A O 1
ATOM 656 N N . ASN A 1 83 ? 14.492 -0.837 -11.832 1.00 94.50 83 ASN A N 1
ATOM 657 C CA . ASN A 1 83 ? 13.759 0.326 -12.326 1.00 94.50 83 ASN A CA 1
ATOM 658 C C . ASN A 1 83 ? 12.827 0.911 -11.256 1.00 94.50 83 ASN A C 1
ATOM 660 O O . ASN A 1 83 ? 12.640 2.124 -11.223 1.00 94.50 83 ASN A O 1
ATOM 664 N N . TYR A 1 84 ? 12.273 0.081 -10.366 1.00 95.19 84 TYR A N 1
ATOM 665 C CA . TYR A 1 84 ? 11.445 0.544 -9.250 1.00 95.19 84 TYR A CA 1
ATOM 666 C C . TYR A 1 84 ? 12.259 1.395 -8.273 1.00 95.19 84 TYR A C 1
ATOM 668 O O . TYR A 1 84 ? 11.836 2.494 -7.915 1.00 95.19 84 TYR A O 1
ATOM 676 N N . PHE A 1 85 ? 13.439 0.916 -7.871 1.00 96.50 85 PHE A N 1
ATOM 677 C CA . PHE A 1 85 ? 14.303 1.633 -6.929 1.00 96.50 85 PHE A CA 1
ATOM 678 C C . PHE A 1 85 ? 14.894 2.901 -7.546 1.00 96.50 85 PHE A C 1
ATOM 680 O O . PHE A 1 85 ? 15.016 3.923 -6.870 1.00 96.50 85 PHE A O 1
ATOM 687 N N . THR A 1 86 ? 15.199 2.867 -8.844 1.00 95.12 86 THR A N 1
ATOM 688 C CA . THR A 1 86 ? 15.614 4.061 -9.588 1.00 95.12 86 THR A CA 1
ATOM 689 C C . THR A 1 86 ? 14.500 5.106 -9.625 1.00 95.12 86 THR A C 1
ATOM 691 O O . THR A 1 86 ? 14.730 6.244 -9.226 1.00 95.12 86 THR A O 1
ATOM 694 N N . GLU A 1 87 ? 13.274 4.720 -9.996 1.00 93.94 87 GLU A N 1
ATOM 695 C CA . GLU A 1 87 ? 12.128 5.639 -10.022 1.00 93.94 87 GLU A CA 1
ATOM 696 C C . GLU A 1 87 ? 11.804 6.201 -8.627 1.00 93.94 87 GLU A C 1
ATOM 698 O O . GLU A 1 87 ? 11.478 7.382 -8.492 1.00 93.94 87 GLU A O 1
ATOM 703 N N . LEU A 1 88 ? 11.937 5.383 -7.576 1.00 94.94 88 LEU A N 1
ATOM 704 C CA . LEU A 1 88 ? 11.762 5.828 -6.196 1.00 94.94 88 LEU A CA 1
ATOM 705 C C . LEU A 1 88 ? 12.786 6.899 -5.813 1.00 94.94 88 LEU A C 1
ATOM 707 O O . LEU A 1 88 ? 12.407 7.948 -5.292 1.00 94.94 88 LEU A O 1
ATOM 711 N N . ARG A 1 89 ? 14.070 6.649 -6.082 1.00 94.56 89 ARG A N 1
ATOM 712 C CA . ARG A 1 89 ? 15.157 7.589 -5.787 1.00 94.56 89 ARG A CA 1
ATOM 713 C C . ARG A 1 89 ? 14.955 8.921 -6.506 1.00 94.56 89 ARG A C 1
ATOM 715 O O . ARG A 1 89 ? 15.166 9.970 -5.905 1.00 94.56 89 ARG A O 1
ATOM 722 N N . ASP A 1 90 ? 14.506 8.882 -7.755 1.00 92.25 90 ASP A N 1
ATOM 723 C CA . ASP A 1 90 ? 14.322 10.084 -8.567 1.00 92.25 90 ASP A CA 1
ATOM 724 C C . ASP A 1 90 ? 13.124 10.925 -8.094 1.00 92.25 90 ASP A C 1
ATOM 726 O O . ASP A 1 90 ? 13.169 12.157 -8.123 1.00 92.25 90 ASP A O 1
ATOM 730 N N . ILE A 1 91 ? 12.046 10.283 -7.624 1.00 90.75 91 ILE A N 1
ATOM 731 C CA . ILE A 1 91 ? 10.842 10.994 -7.173 1.00 90.75 91 ILE A CA 1
ATOM 732 C C . ILE A 1 91 ? 10.896 11.422 -5.704 1.00 90.75 91 ILE A C 1
ATOM 734 O O . ILE A 1 91 ? 10.200 12.363 -5.324 1.00 90.75 91 ILE A O 1
ATOM 738 N N . GLN A 1 92 ? 11.706 10.775 -4.866 1.00 90.25 92 GLN A N 1
ATOM 739 C CA . GLN A 1 92 ? 11.736 11.021 -3.422 1.00 90.25 92 GLN A CA 1
ATOM 740 C C . GLN A 1 92 ? 12.006 12.492 -3.035 1.00 90.25 92 GLN A C 1
ATOM 742 O O . GLN A 1 92 ? 11.239 13.011 -2.221 1.00 90.25 92 GLN A O 1
ATOM 747 N N . PRO A 1 93 ? 12.984 13.218 -3.628 1.00 88.56 93 PRO A N 1
ATOM 748 C CA . PRO A 1 93 ? 13.224 14.639 -3.319 1.00 88.56 93 PRO A CA 1
ATOM 749 C C . PRO A 1 93 ? 12.047 15.545 -3.691 1.00 88.56 93 PRO A C 1
ATOM 751 O O . PRO A 1 93 ? 11.957 16.702 -3.291 1.00 88.56 93 PRO A O 1
ATOM 754 N N . ALA A 1 94 ? 11.167 15.018 -4.530 1.00 85.00 94 ALA A N 1
ATOM 755 C CA . ALA A 1 94 ? 10.056 15.702 -5.131 1.00 85.00 94 ALA A CA 1
ATOM 756 C C . ALA A 1 94 ? 8.744 15.511 -4.355 1.00 85.00 94 ALA A C 1
ATOM 758 O O . ALA A 1 94 ? 7.779 16.213 -4.673 1.00 85.00 94 ALA A O 1
ATOM 759 N N . LEU A 1 95 ? 8.705 14.576 -3.398 1.00 88.44 95 LEU A N 1
ATOM 760 C CA . LEU A 1 95 ? 7.539 14.299 -2.568 1.00 88.44 95 LEU A CA 1
ATOM 761 C C . LEU A 1 95 ? 7.382 15.377 -1.486 1.00 88.44 95 LEU A C 1
ATOM 763 O O . LEU A 1 95 ? 8.361 15.733 -0.826 1.00 88.44 95 LEU A O 1
ATOM 767 N N . PRO A 1 96 ? 6.161 15.882 -1.257 1.00 89.69 96 PRO A N 1
ATOM 768 C CA . PRO A 1 96 ? 5.932 16.896 -0.244 1.00 89.69 96 PRO A CA 1
ATOM 769 C C . PRO A 1 96 ? 6.148 16.318 1.168 1.00 89.69 96 PRO A C 1
ATOM 771 O O . PRO A 1 96 ? 5.733 15.184 1.442 1.00 89.69 96 PRO A O 1
ATOM 774 N N . PRO A 1 97 ? 6.744 17.085 2.102 1.00 89.50 97 PRO A N 1
ATOM 775 C CA . PRO A 1 97 ? 6.986 16.628 3.473 1.00 89.50 97 PRO A CA 1
ATOM 776 C C . PRO A 1 97 ? 5.724 16.169 4.216 1.00 89.50 97 PRO A C 1
ATOM 778 O O . PRO A 1 97 ? 5.795 15.268 5.052 1.00 89.50 97 PRO A O 1
ATOM 781 N N . SER A 1 98 ? 4.562 16.743 3.898 1.00 91.19 98 SER A N 1
ATOM 782 C CA . SER A 1 98 ? 3.275 16.363 4.490 1.00 91.19 98 SER A CA 1
ATOM 783 C C . SER A 1 98 ? 2.900 14.902 4.231 1.00 91.19 98 SER A C 1
ATOM 785 O O . SER A 1 98 ? 2.357 14.261 5.130 1.00 91.19 98 SER A O 1
ATOM 787 N N . LEU A 1 99 ? 3.259 14.326 3.074 1.00 91.38 99 LEU A N 1
ATOM 788 C CA . LEU A 1 99 ? 3.048 12.897 2.805 1.00 91.38 99 LEU A CA 1
ATOM 789 C C . LEU A 1 99 ? 3.904 12.012 3.705 1.00 91.38 99 LEU A C 1
ATOM 791 O O . LEU A 1 99 ? 3.422 10.994 4.197 1.00 91.38 99 LEU A O 1
ATOM 795 N N . ASN A 1 100 ? 5.157 12.400 3.947 1.00 89.75 100 ASN A N 1
ATOM 796 C CA . ASN A 1 100 ? 6.031 11.657 4.852 1.00 89.75 100 ASN A CA 1
ATOM 797 C C . ASN A 1 100 ? 5.491 11.707 6.284 1.00 89.75 100 ASN A C 1
ATOM 799 O O . ASN A 1 100 ? 5.377 10.668 6.930 1.00 89.75 100 ASN A O 1
ATOM 803 N N . THR A 1 101 ? 5.079 12.888 6.748 1.00 91.19 101 THR A N 1
ATOM 804 C CA . THR A 1 101 ? 4.447 13.058 8.063 1.00 91.19 101 THR A CA 1
ATOM 805 C C . THR A 1 101 ? 3.172 12.225 8.189 1.00 91.19 101 THR A C 1
ATOM 807 O O . THR A 1 101 ? 2.992 11.527 9.186 1.00 91.19 101 THR A O 1
ATOM 810 N N . LEU A 1 102 ? 2.306 12.246 7.172 1.00 93.38 102 LEU A N 1
ATOM 811 C CA . LEU A 1 102 ? 1.088 11.442 7.145 1.00 93.38 102 LEU A CA 1
ATOM 812 C C . LEU A 1 102 ? 1.401 9.941 7.194 1.00 93.38 102 LEU A C 1
ATOM 814 O O . LEU A 1 102 ? 0.785 9.215 7.971 1.00 93.38 102 LEU A O 1
ATOM 818 N N . ARG A 1 103 ? 2.371 9.471 6.403 1.00 93.69 103 ARG A N 1
ATOM 819 C CA . ARG A 1 103 ? 2.798 8.067 6.406 1.00 93.69 103 ARG A CA 1
ATOM 820 C C . ARG A 1 103 ? 3.251 7.630 7.798 1.00 93.69 103 ARG A C 1
ATOM 822 O O . ARG A 1 103 ? 2.809 6.589 8.269 1.00 93.69 103 ARG A O 1
ATOM 829 N N . GLU A 1 104 ? 4.081 8.426 8.470 1.00 92.50 104 GLU A N 1
ATOM 830 C CA . GLU A 1 104 ? 4.535 8.128 9.835 1.00 92.50 104 GLU A CA 1
ATOM 831 C C . GLU A 1 104 ? 3.372 8.074 10.837 1.00 92.50 104 GLU A C 1
ATOM 833 O O . GLU A 1 104 ? 3.328 7.188 11.693 1.00 92.50 104 GLU A O 1
ATOM 838 N N . GLN A 1 105 ? 2.391 8.976 10.720 1.00 91.88 105 GLN A N 1
ATOM 839 C CA . GLN A 1 105 ? 1.182 8.926 11.547 1.00 91.88 105 GLN A CA 1
ATOM 840 C C . GLN A 1 105 ? 0.383 7.642 11.294 1.00 91.88 105 GLN A C 1
ATOM 842 O O . GLN A 1 105 ? 0.026 6.950 12.247 1.00 91.88 105 GLN A O 1
ATOM 847 N N . ILE A 1 106 ? 0.145 7.288 10.027 1.00 93.38 106 ILE A N 1
ATOM 848 C CA . ILE A 1 106 ? -0.551 6.049 9.649 1.00 93.38 106 ILE A CA 1
ATOM 849 C C . ILE A 1 106 ? 0.196 4.833 10.196 1.00 93.38 106 ILE A C 1
ATOM 851 O O . ILE A 1 106 ? -0.432 3.946 10.765 1.00 93.38 106 ILE A O 1
ATOM 855 N N . TYR A 1 107 ? 1.523 4.794 10.074 1.00 94.62 107 TYR A N 1
ATOM 856 C CA . TYR A 1 107 ? 2.334 3.677 10.553 1.00 94.62 107 TYR A CA 1
ATOM 857 C C . TYR A 1 107 ? 2.185 3.492 12.063 1.00 94.62 107 TYR A C 1
ATOM 859 O O . TYR A 1 107 ? 1.903 2.386 12.521 1.00 94.62 107 TYR A O 1
ATOM 867 N N . ARG A 1 108 ? 2.276 4.576 12.841 1.00 91.81 108 ARG A N 1
ATOM 868 C CA . ARG A 1 108 ? 2.047 4.525 14.294 1.00 91.81 108 ARG A CA 1
ATOM 869 C C . ARG A 1 108 ? 0.649 4.016 14.629 1.00 91.81 108 ARG A C 1
ATOM 871 O O . ARG A 1 108 ? 0.500 3.196 15.532 1.00 91.81 108 ARG A O 1
ATOM 878 N N . TRP A 1 109 ? -0.366 4.459 13.890 1.00 90.62 109 TRP A N 1
ATOM 879 C CA . TRP A 1 109 ? -1.741 4.019 14.107 1.00 90.62 109 TRP A CA 1
ATOM 880 C C . TRP A 1 109 ? -1.962 2.553 13.764 1.00 90.62 109 TRP A C 1
ATOM 882 O O . TRP A 1 109 ? -2.575 1.845 14.556 1.00 90.62 109 TRP A O 1
ATOM 892 N N . VAL A 1 110 ? -1.453 2.083 12.626 1.00 93.00 110 VAL A N 1
ATOM 893 C CA . VAL A 1 110 ? -1.538 0.674 12.225 1.00 93.00 110 VAL A CA 1
ATOM 894 C C . VAL A 1 110 ? -0.791 -0.202 13.226 1.00 93.00 110 VAL A C 1
ATOM 896 O O . VAL A 1 110 ? -1.340 -1.203 13.682 1.00 93.00 110 VAL A O 1
ATOM 899 N N . GLN A 1 111 ? 0.416 0.205 13.629 1.00 94.12 111 GLN A N 1
ATOM 900 C CA . GLN A 1 111 ? 1.194 -0.491 14.650 1.00 94.12 111 GLN A CA 1
ATOM 901 C C . GLN A 1 111 ? 0.425 -0.588 15.973 1.00 94.12 111 GLN A C 1
ATOM 903 O O . GLN A 1 111 ? 0.330 -1.673 16.540 1.00 94.12 111 GLN A O 1
ATOM 908 N N . HIS A 1 112 ? -0.170 0.511 16.441 1.00 91.56 112 HIS A N 1
ATOM 909 C CA . HIS A 1 112 ? -0.973 0.527 17.663 1.00 91.56 112 HIS A CA 1
ATOM 910 C C . HIS A 1 112 ? -2.242 -0.331 17.538 1.00 91.56 112 HIS A C 1
ATOM 912 O O . HIS A 1 112 ? -2.482 -1.200 18.374 1.00 91.56 112 HIS A O 1
ATOM 918 N N . ALA A 1 113 ? -3.040 -0.124 16.487 1.00 91.12 113 ALA A N 1
ATOM 919 C CA . ALA A 1 113 ? -4.328 -0.788 16.289 1.00 91.12 113 ALA A CA 1
ATOM 920 C C . ALA A 1 113 ? -4.191 -2.300 16.080 1.00 91.12 113 ALA A C 1
ATOM 922 O O . ALA A 1 113 ? -5.063 -3.053 16.494 1.00 91.12 113 ALA A O 1
ATOM 923 N N . LEU A 1 114 ? -3.105 -2.759 15.460 1.00 92.88 114 LEU A N 1
ATOM 924 C CA . LEU A 1 114 ? -2.845 -4.186 15.261 1.00 92.88 114 LEU A CA 1
ATOM 925 C C . LEU A 1 114 ? -1.892 -4.774 16.310 1.00 92.88 114 LEU A C 1
ATOM 927 O O . LEU A 1 114 ? -1.537 -5.944 16.206 1.00 92.88 114 LEU A O 1
ATOM 931 N N . ARG A 1 115 ? -1.482 -3.979 17.311 1.00 93.44 115 ARG A N 1
ATOM 932 C CA . ARG A 1 115 ? -0.506 -4.358 18.347 1.00 93.44 115 ARG A CA 1
ATOM 933 C C . ARG A 1 115 ? 0.763 -4.994 17.771 1.00 93.44 115 ARG A C 1
ATOM 935 O O . ARG A 1 115 ? 1.255 -5.997 18.285 1.00 93.44 115 ARG A O 1
ATOM 942 N N . LEU A 1 116 ? 1.286 -4.417 16.693 1.00 94.75 116 LEU A N 1
ATOM 943 C CA . LEU A 1 116 ? 2.501 -4.921 16.063 1.00 94.75 116 LEU A CA 1
ATOM 944 C C . LEU A 1 116 ? 3.708 -4.583 16.941 1.00 94.75 116 LEU A C 1
ATOM 946 O O . LEU A 1 116 ? 3.862 -3.444 17.388 1.00 94.75 116 LEU A O 1
ATOM 950 N N . GLU A 1 117 ? 4.600 -5.555 17.126 1.00 95.19 117 GLU A N 1
ATOM 951 C CA . GLU A 1 117 ? 5.893 -5.322 17.777 1.00 95.19 117 GLU A CA 1
ATOM 952 C C . GLU A 1 117 ? 6.689 -4.246 17.027 1.00 95.19 117 GLU A C 1
ATOM 954 O O . GLU A 1 117 ? 7.272 -3.342 17.626 1.00 95.19 117 GLU A O 1
ATOM 959 N N . SER A 1 118 ? 6.655 -4.295 15.693 1.00 95.50 118 SER A N 1
ATOM 960 C CA . SER A 1 118 ? 7.223 -3.257 14.845 1.00 95.50 118 SER A CA 1
ATOM 961 C C . SER A 1 118 ? 6.486 -3.133 13.515 1.00 95.50 118 SER A C 1
ATOM 963 O O . SER A 1 118 ? 5.886 -4.089 13.025 1.00 95.50 118 SER A O 1
ATOM 965 N N . LEU A 1 119 ? 6.555 -1.941 12.922 1.00 96.31 119 LEU A N 1
ATOM 966 C CA . LEU A 1 119 ? 6.140 -1.680 11.550 1.00 96.31 119 LEU A CA 1
ATOM 967 C C . LEU A 1 119 ? 7.215 -0.832 10.874 1.00 96.31 119 LEU A C 1
ATOM 969 O O . LEU A 1 119 ? 7.524 0.267 11.333 1.00 96.31 119 LEU A O 1
ATOM 973 N N . ARG A 1 120 ? 7.826 -1.363 9.813 1.00 94.62 120 ARG A N 1
ATOM 974 C CA . ARG A 1 120 ? 8.973 -0.743 9.140 1.00 94.62 120 ARG A CA 1
ATOM 975 C C . ARG A 1 120 ? 8.829 -0.865 7.632 1.00 94.62 120 ARG A C 1
ATOM 977 O O . ARG A 1 120 ? 8.193 -1.792 7.135 1.00 94.62 120 ARG A O 1
ATOM 984 N N . ILE A 1 121 ? 9.431 0.076 6.915 1.00 96.12 121 ILE A N 1
ATOM 985 C CA . ILE A 1 121 ? 9.631 -0.057 5.474 1.00 96.12 121 ILE A CA 1
ATOM 986 C C . ILE A 1 121 ? 10.646 -1.186 5.252 1.00 96.12 121 ILE A C 1
ATOM 988 O O . ILE A 1 121 ? 11.645 -1.264 5.966 1.00 96.12 121 ILE A O 1
ATOM 992 N N . ALA A 1 122 ? 10.361 -2.083 4.308 1.00 95.81 122 ALA A N 1
ATOM 993 C CA . ALA A 1 122 ? 11.297 -3.136 3.932 1.00 95.81 122 ALA A CA 1
ATOM 994 C C . ALA A 1 122 ? 12.538 -2.538 3.251 1.00 95.81 122 ALA A C 1
ATOM 996 O O . ALA A 1 122 ? 12.454 -1.494 2.603 1.00 95.81 122 ALA A O 1
ATOM 997 N N . HIS A 1 123 ? 13.665 -3.232 3.358 1.00 96.81 123 HIS A N 1
ATOM 998 C CA . HIS A 1 123 ? 14.923 -2.856 2.724 1.00 96.81 123 HIS A CA 1
ATOM 999 C C . HIS A 1 123 ? 15.376 -3.974 1.791 1.00 96.81 123 HIS A C 1
ATOM 1001 O O . HIS A 1 123 ? 15.466 -5.124 2.219 1.00 96.81 123 HIS A O 1
ATOM 1007 N N . GLU A 1 124 ? 15.664 -3.639 0.537 1.00 97.06 124 GLU A N 1
ATOM 1008 C CA . GLU A 1 124 ? 16.233 -4.559 -0.440 1.00 97.06 124 GLU A CA 1
ATOM 1009 C C . GLU A 1 124 ? 17.764 -4.435 -0.443 1.00 97.06 124 GLU A C 1
ATOM 101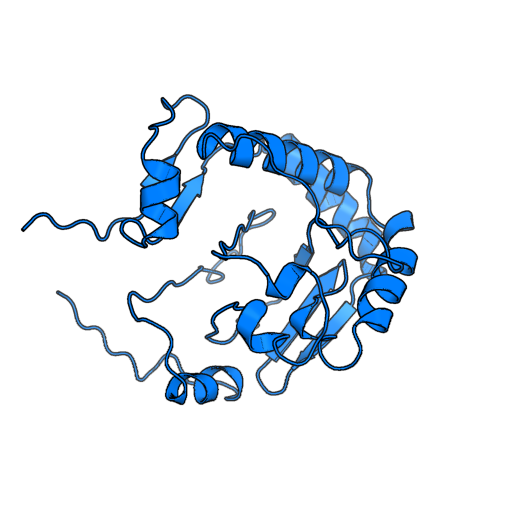1 O O . GLU A 1 124 ? 18.288 -3.356 -0.757 1.00 97.06 124 GLU A O 1
ATOM 1016 N N . PRO A 1 125 ? 18.505 -5.509 -0.113 1.00 94.50 125 PRO A N 1
ATOM 1017 C CA . PRO A 1 125 ? 19.962 -5.487 -0.115 1.00 94.50 125 PRO A CA 1
ATOM 1018 C C . PRO A 1 125 ? 20.540 -4.978 -1.441 1.00 94.50 125 PRO A C 1
ATOM 1020 O O . PRO A 1 125 ? 20.204 -5.457 -2.519 1.00 94.50 125 PRO A O 1
ATOM 1023 N N . GLY A 1 126 ? 21.425 -3.986 -1.359 1.00 92.75 126 GLY A N 1
ATOM 1024 C CA . GLY A 1 126 ? 22.076 -3.388 -2.529 1.00 92.75 126 GLY A CA 1
ATOM 1025 C C . GLY A 1 126 ? 21.225 -2.380 -3.312 1.00 92.75 126 GLY A C 1
ATOM 1026 O O . GLY A 1 126 ? 21.796 -1.612 -4.083 1.00 92.75 126 GLY A O 1
ATOM 1027 N N . CYS A 1 127 ? 19.910 -2.315 -3.083 1.00 94.19 127 CYS A N 1
ATOM 1028 C CA . CYS A 1 127 ? 19.013 -1.380 -3.772 1.00 94.19 127 CYS A CA 1
ATOM 1029 C C . CYS A 1 127 ? 18.509 -0.248 -2.864 1.00 94.19 127 CYS A C 1
ATOM 1031 O O . CYS A 1 127 ? 18.386 0.891 -3.320 1.00 94.19 127 CYS A O 1
ATOM 1033 N N . GLY A 1 128 ? 18.254 -0.534 -1.584 1.00 94.88 128 GLY A N 1
ATOM 1034 C CA . GLY A 1 128 ? 17.733 0.434 -0.620 1.00 94.88 128 GLY A CA 1
ATOM 1035 C C . GLY A 1 128 ? 16.307 0.136 -0.162 1.00 94.88 128 GLY A C 1
ATOM 1036 O O . GLY A 1 128 ? 15.789 -0.968 -0.319 1.00 94.88 128 GLY A O 1
ATOM 1037 N N . ASP A 1 129 ? 15.671 1.136 0.437 1.00 96.44 129 ASP A N 1
ATOM 1038 C CA . ASP A 1 129 ? 14.325 0.998 0.990 1.00 96.44 129 ASP A CA 1
ATOM 1039 C C . ASP A 1 129 ? 13.257 0.954 -0.109 1.00 96.44 129 ASP A C 1
ATOM 1041 O O . ASP A 1 129 ? 13.354 1.626 -1.138 1.00 96.44 129 ASP A O 1
ATOM 1045 N N . TYR A 1 130 ? 12.189 0.198 0.140 1.00 96.94 130 TYR A N 1
ATOM 1046 C CA . TYR A 1 130 ? 10.982 0.256 -0.683 1.00 96.94 130 TYR A CA 1
ATOM 1047 C C . TYR A 1 130 ? 10.220 1.571 -0.451 1.00 96.94 130 TYR A C 1
ATOM 1049 O O . TYR A 1 130 ? 10.370 2.254 0.562 1.00 96.94 130 TYR A O 1
ATOM 1057 N N . ALA A 1 131 ? 9.324 1.930 -1.368 1.00 95.12 131 ALA A N 1
ATOM 1058 C CA . ALA A 1 131 ? 8.415 3.047 -1.155 1.00 95.12 131 ALA A CA 1
ATOM 1059 C C . ALA A 1 131 ? 7.461 2.714 0.002 1.00 95.12 131 ALA A C 1
ATOM 1061 O O . ALA A 1 131 ?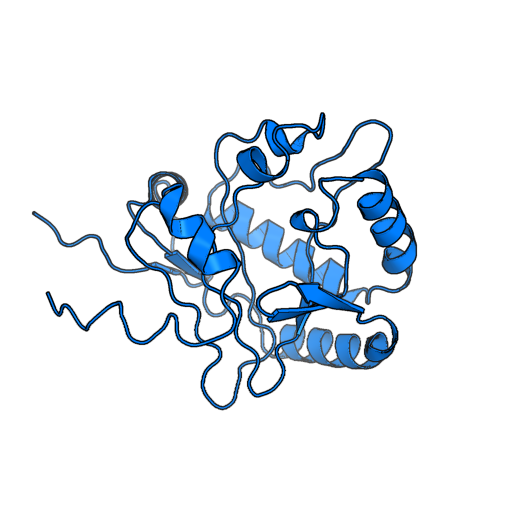 6.717 1.737 -0.056 1.00 95.12 131 ALA A O 1
ATOM 1062 N N . GLY A 1 132 ? 7.432 3.554 1.038 1.00 93.75 132 GLY A N 1
ATOM 1063 C CA . GLY A 1 132 ? 6.521 3.355 2.171 1.00 93.75 132 GLY A CA 1
ATOM 1064 C C . GLY A 1 132 ? 5.043 3.620 1.848 1.00 93.75 132 GLY A C 1
ATOM 1065 O O . GLY A 1 132 ? 4.163 3.269 2.625 1.00 93.75 132 GLY A O 1
ATOM 1066 N N . SER A 1 133 ? 4.749 4.265 0.718 1.00 93.25 133 SER A N 1
ATOM 1067 C CA . SER A 1 133 ? 3.390 4.448 0.198 1.00 93.25 133 SER A CA 1
ATOM 1068 C C . SER A 1 133 ? 3.434 4.953 -1.244 1.00 93.25 133 SER A C 1
ATOM 1070 O O . SER A 1 133 ? 4.449 5.498 -1.677 1.00 93.25 133 SER A O 1
ATOM 1072 N N . ILE A 1 134 ? 2.311 4.837 -1.950 1.00 92.75 134 ILE A N 1
ATOM 1073 C CA . ILE A 1 134 ? 2.047 5.554 -3.202 1.00 92.75 134 ILE A CA 1
ATOM 1074 C C . ILE A 1 134 ? 0.743 6.333 -3.062 1.00 92.75 134 ILE A C 1
ATOM 1076 O O . ILE A 1 134 ? -0.160 5.905 -2.340 1.00 92.75 134 ILE A O 1
ATOM 1080 N N . VAL A 1 135 ? 0.609 7.437 -3.792 1.00 93.19 135 VAL A N 1
ATOM 1081 C CA . VAL A 1 135 ? -0.663 8.168 -3.884 1.00 93.19 135 VAL A CA 1
ATOM 1082 C C . VAL A 1 135 ? -1.335 7.800 -5.191 1.00 93.19 135 VAL A C 1
ATOM 1084 O O . VAL A 1 135 ? -0.708 7.882 -6.244 1.00 93.19 135 VAL A O 1
ATOM 1087 N N . ARG A 1 136 ? -2.601 7.382 -5.133 1.00 91.44 136 ARG A N 1
ATOM 1088 C CA . ARG A 1 136 ? -3.409 7.039 -6.309 1.00 91.44 136 ARG A CA 1
ATOM 1089 C C . ARG A 1 136 ? -4.418 8.150 -6.581 1.00 91.44 136 ARG A C 1
ATOM 1091 O O . ARG A 1 136 ? -5.129 8.571 -5.674 1.00 91.44 136 ARG A O 1
ATOM 1098 N N . PHE A 1 137 ? -4.494 8.588 -7.832 1.00 88.94 137 PHE A N 1
ATOM 1099 C CA . PHE A 1 137 ? -5.455 9.584 -8.298 1.00 88.94 137 PHE A CA 1
ATOM 1100 C C . PHE A 1 137 ? -6.505 8.902 -9.169 1.00 88.94 137 PHE A C 1
ATOM 1102 O O . PHE A 1 137 ? -6.177 8.230 -10.148 1.00 88.94 137 PHE A O 1
ATOM 1109 N N . HIS A 1 138 ? -7.775 9.101 -8.830 1.00 86.88 138 HIS A N 1
ATOM 1110 C CA . HIS A 1 138 ? -8.902 8.530 -9.558 1.00 86.88 138 HIS A CA 1
ATOM 1111 C C . HIS A 1 138 ? -9.655 9.639 -10.292 1.00 86.88 138 HIS A C 1
ATOM 1113 O O . HIS A 1 138 ? -10.253 10.512 -9.669 1.00 86.88 138 HIS A O 1
ATOM 1119 N N . ALA A 1 139 ? -9.595 9.617 -11.625 1.00 83.62 139 ALA A N 1
ATOM 1120 C CA . ALA A 1 139 ? -10.364 10.520 -12.475 1.00 83.62 139 ALA A CA 1
ATOM 1121 C C . ALA A 1 139 ? -11.775 9.969 -12.739 1.00 83.62 139 ALA A C 1
ATOM 1123 O O . ALA A 1 139 ? -12.040 8.776 -12.571 1.00 83.62 139 ALA A O 1
ATOM 1124 N N . ASN A 1 140 ? -12.678 10.835 -13.202 1.00 83.56 140 ASN A N 1
ATOM 1125 C CA . ASN A 1 140 ? -14.036 10.439 -13.574 1.00 83.56 140 ASN A CA 1
ATOM 1126 C C . ASN A 1 140 ? -14.024 9.308 -14.614 1.00 83.56 140 ASN A C 1
ATOM 1128 O O . ASN A 1 140 ? -13.288 9.360 -15.596 1.00 83.56 140 ASN A O 1
ATOM 1132 N N . GLY A 1 141 ? -14.859 8.291 -14.392 1.00 82.56 141 GLY A N 1
ATOM 1133 C CA . GLY A 1 141 ? -14.967 7.128 -15.276 1.00 82.56 141 GLY A CA 1
ATOM 1134 C C . GLY A 1 141 ? -13.838 6.101 -15.134 1.00 82.56 141 GLY A C 1
ATOM 1135 O O . GLY A 1 141 ? -13.886 5.066 -15.794 1.00 82.56 141 GLY A O 1
ATOM 1136 N N . VAL A 1 142 ? -12.850 6.341 -14.265 1.00 80.62 142 VAL A N 1
ATOM 1137 C CA . VAL A 1 142 ? -11.776 5.381 -13.993 1.00 80.62 142 VAL A CA 1
ATOM 1138 C C . VAL A 1 142 ? -12.176 4.481 -12.830 1.00 80.62 142 VAL A C 1
ATOM 1140 O O . VAL A 1 142 ? -12.479 4.949 -11.734 1.00 80.62 142 VAL A O 1
ATOM 1143 N N . ALA A 1 143 ? -12.135 3.172 -13.059 1.00 80.69 143 ALA A N 1
ATOM 1144 C CA . ALA A 1 143 ? -12.282 2.163 -12.022 1.00 80.69 143 ALA A CA 1
ATOM 1145 C C . ALA A 1 143 ? -11.052 1.263 -12.021 1.00 80.69 143 ALA A C 1
ATOM 1147 O O . ALA A 1 143 ? -10.543 0.898 -13.083 1.00 80.69 143 ALA A O 1
ATOM 1148 N N . ASN A 1 144 ? -10.611 0.869 -10.828 1.00 80.25 144 ASN A N 1
ATOM 1149 C CA . ASN A 1 144 ? -9.634 -0.198 -10.743 1.00 80.25 144 ASN A CA 1
ATOM 1150 C C . ASN A 1 144 ? -10.317 -1.522 -11.117 1.00 80.25 144 ASN A C 1
ATOM 1152 O O . ASN A 1 144 ? -11.420 -1.804 -10.635 1.00 80.25 144 ASN A O 1
ATOM 1156 N N . PRO A 1 145 ? -9.674 -2.333 -11.964 1.00 82.56 145 PRO A N 1
ATOM 1157 C CA . PRO A 1 145 ? -10.154 -3.663 -12.304 1.00 82.56 145 PRO A CA 1
ATOM 1158 C C . PRO A 1 145 ? -10.220 -4.544 -11.055 1.00 82.56 145 PRO A C 1
ATOM 1160 O O . PRO A 1 145 ? -9.532 -4.292 -10.064 1.00 82.56 145 PRO A O 1
ATOM 1163 N N . LEU A 1 146 ? -11.022 -5.606 -11.103 1.00 87.56 146 LEU A N 1
ATOM 1164 C CA . LEU A 1 146 ? -11.004 -6.617 -10.051 1.00 87.56 146 LEU A CA 1
ATOM 1165 C C . LEU A 1 146 ? -9.631 -7.309 -10.047 1.00 87.56 146 LEU A C 1
ATOM 1167 O O . LEU A 1 146 ? -9.178 -7.807 -11.076 1.00 87.56 146 LEU A O 1
ATOM 1171 N N . HIS A 1 147 ? -8.974 -7.320 -8.893 1.00 87.44 147 HIS A N 1
ATOM 1172 C CA . HIS A 1 147 ? -7.653 -7.910 -8.701 1.00 87.44 147 HIS A CA 1
ATOM 1173 C C . HIS A 1 147 ? -7.505 -8.423 -7.269 1.00 87.44 147 HIS A C 1
ATOM 1175 O O . HIS A 1 147 ? -8.277 -8.058 -6.380 1.00 87.44 147 HIS A O 1
ATOM 1181 N N . ASN A 1 148 ? -6.475 -9.235 -7.055 1.00 90.31 148 ASN A N 1
ATOM 1182 C CA . ASN A 1 148 ? -5.885 -9.467 -5.749 1.00 90.31 148 ASN A CA 1
ATOM 1183 C C . ASN A 1 148 ? -4.421 -9.011 -5.775 1.00 90.31 148 ASN A C 1
ATOM 1185 O O . ASN A 1 148 ? -3.681 -9.349 -6.703 1.00 90.31 148 ASN A O 1
ATOM 1189 N N . ASP A 1 149 ? -3.999 -8.274 -4.754 1.00 89.19 149 ASP A N 1
ATOM 1190 C CA . ASP A 1 149 ? -2.583 -7.984 -4.562 1.00 89.19 149 ASP A CA 1
ATOM 1191 C C . ASP A 1 149 ? -1.923 -9.217 -3.918 1.00 89.19 149 ASP A C 1
ATOM 1193 O O . ASP A 1 149 ? -2.334 -9.650 -2.840 1.00 89.19 149 ASP A O 1
ATOM 1197 N N . ASN A 1 150 ? -0.930 -9.813 -4.583 1.00 91.31 150 ASN A N 1
ATOM 1198 C CA . ASN A 1 150 ? -0.126 -10.897 -4.015 1.00 91.31 150 ASN A CA 1
ATOM 1199 C C . ASN A 1 150 ? 1.298 -10.812 -4.568 1.00 91.31 150 ASN A C 1
ATOM 1201 O O . ASN A 1 150 ? 1.607 -11.405 -5.600 1.00 91.31 150 ASN A O 1
ATOM 1205 N N . ILE A 1 151 ? 2.158 -10.075 -3.868 1.00 91.81 151 ILE A N 1
ATOM 1206 C CA . ILE A 1 151 ? 3.524 -9.821 -4.323 1.00 91.81 151 ILE A CA 1
ATOM 1207 C C . ILE A 1 151 ? 4.380 -11.086 -4.323 1.00 91.81 151 ILE A C 1
ATOM 1209 O O . ILE A 1 151 ? 5.224 -11.236 -5.197 1.00 91.81 151 ILE A O 1
ATOM 1213 N N . VAL A 1 152 ? 4.121 -12.020 -3.401 1.00 93.25 152 VAL A N 1
ATOM 1214 C CA . VAL A 1 152 ? 4.823 -13.310 -3.342 1.00 93.25 152 VAL A CA 1
ATOM 1215 C C . VAL A 1 152 ? 4.607 -14.087 -4.636 1.00 93.25 152 VAL A C 1
ATOM 1217 O O . VAL A 1 152 ? 5.560 -14.606 -5.201 1.00 93.25 152 VAL A O 1
ATOM 1220 N N . ARG A 1 153 ? 3.369 -14.112 -5.147 1.00 90.75 153 ARG A N 1
ATOM 1221 C CA . ARG A 1 153 ? 3.052 -14.702 -6.456 1.00 90.75 153 ARG A CA 1
ATOM 1222 C C . ARG A 1 153 ? 3.619 -13.859 -7.599 1.00 90.75 153 ARG A C 1
ATOM 1224 O O . ARG A 1 153 ? 4.256 -14.396 -8.495 1.00 90.75 153 ARG A O 1
ATOM 1231 N N . ASP A 1 154 ? 3.348 -12.557 -7.594 1.00 88.88 154 ASP A N 1
ATOM 1232 C CA . ASP A 1 154 ? 3.604 -11.682 -8.747 1.00 88.88 154 ASP A CA 1
ATOM 1233 C C . ASP A 1 154 ? 5.105 -11.436 -8.986 1.00 88.88 154 ASP A C 1
ATOM 1235 O O . ASP A 1 154 ? 5.511 -11.109 -10.102 1.00 88.88 154 ASP A O 1
ATOM 1239 N N . ALA A 1 155 ? 5.927 -11.608 -7.950 1.00 91.44 155 ALA A N 1
ATOM 1240 C CA . ALA A 1 155 ? 7.378 -11.487 -7.991 1.00 91.44 155 ALA A CA 1
ATOM 1241 C C . ALA A 1 155 ? 8.092 -12.814 -7.658 1.00 91.44 155 ALA A C 1
ATOM 1243 O O . ALA A 1 155 ? 9.268 -12.782 -7.310 1.00 91.44 155 ALA A O 1
ATOM 1244 N N . ALA A 1 156 ? 7.414 -13.967 -7.768 1.00 90.69 156 ALA A N 1
ATOM 1245 C CA . ALA A 1 156 ? 7.955 -15.281 -7.386 1.00 90.69 156 ALA A CA 1
ATOM 1246 C C . ALA A 1 156 ? 9.284 -15.632 -8.079 1.00 90.69 156 ALA A C 1
ATOM 1248 O O . ALA A 1 156 ? 10.153 -16.249 -7.474 1.00 90.69 156 ALA A O 1
ATOM 1249 N N . GLU A 1 157 ? 9.451 -15.194 -9.328 1.00 90.44 157 GLU A N 1
ATOM 1250 C CA . GLU A 1 157 ? 10.662 -15.415 -10.134 1.00 90.44 157 GLU A CA 1
ATOM 1251 C C . GLU A 1 157 ? 11.771 -14.380 -9.860 1.00 90.44 157 GLU A C 1
ATOM 1253 O O . GLU A 1 157 ? 12.781 -14.330 -10.559 1.00 90.44 157 GLU A O 1
ATOM 1258 N N . THR A 1 158 ? 11.580 -13.512 -8.866 1.00 88.88 158 THR A N 1
ATOM 1259 C CA . THR A 1 158 ? 12.568 -12.514 -8.444 1.00 88.88 158 THR A CA 1
ATOM 1260 C C . THR A 1 158 ? 13.243 -12.947 -7.147 1.00 88.88 158 THR A C 1
ATOM 1262 O O . THR A 1 158 ? 12.731 -13.780 -6.405 1.00 88.88 158 THR A O 1
ATOM 1265 N N . SER A 1 159 ? 14.383 -12.337 -6.829 1.00 90.31 159 SER A N 1
ATOM 1266 C CA . SER A 1 159 ? 15.055 -12.527 -5.535 1.00 90.31 159 SER A CA 1
ATOM 1267 C C . SER A 1 159 ? 14.712 -11.442 -4.508 1.00 90.31 159 SER A C 1
ATOM 1269 O O . SER A 1 159 ? 15.420 -11.308 -3.516 1.00 90.31 159 SER A O 1
ATOM 1271 N N . LEU A 1 160 ? 13.642 -10.671 -4.737 1.00 95.19 160 LEU A N 1
ATOM 1272 C CA . LEU A 1 160 ? 13.249 -9.570 -3.858 1.00 95.19 160 LEU A CA 1
ATOM 1273 C C . LEU A 1 160 ? 12.832 -10.072 -2.473 1.00 95.19 160 LEU A C 1
ATOM 1275 O O . LEU A 1 160 ? 12.067 -11.032 -2.358 1.00 95.19 160 LEU A O 1
ATOM 1279 N N . VAL A 1 161 ? 13.228 -9.365 -1.414 1.00 95.62 161 VAL A N 1
ATOM 1280 C CA . VAL A 1 161 ? 12.925 -9.750 -0.023 1.00 95.62 161 VAL A CA 1
ATOM 1281 C C . VAL A 1 161 ? 11.420 -9.834 0.259 1.00 95.62 161 VAL A C 1
ATOM 1283 O O . VAL A 1 161 ? 10.970 -10.645 1.066 1.00 95.62 161 VAL A O 1
ATOM 1286 N N . VAL A 1 162 ? 10.608 -9.038 -0.443 1.00 94.12 162 VAL A N 1
ATOM 1287 C CA . VAL A 1 162 ? 9.144 -9.021 -0.277 1.00 94.12 162 VAL A CA 1
ATOM 1288 C C . VAL A 1 162 ? 8.467 -10.317 -0.723 1.00 94.12 162 VAL A C 1
ATOM 1290 O O . VAL A 1 162 ? 7.314 -10.549 -0.371 1.00 94.12 162 VAL A O 1
ATOM 1293 N N . THR A 1 163 ? 9.170 -11.186 -1.451 1.00 94.69 163 THR A N 1
ATOM 1294 C CA . THR A 1 163 ? 8.679 -12.529 -1.796 1.00 94.69 163 THR A CA 1
ATOM 1295 C C . THR A 1 163 ? 8.665 -13.481 -0.594 1.00 94.69 163 THR A C 1
ATOM 1297 O O . THR A 1 163 ? 8.042 -14.535 -0.658 1.00 94.69 163 THR A O 1
ATOM 1300 N N . GLN A 1 164 ? 9.299 -13.105 0.522 1.00 94.31 164 GLN A N 1
ATOM 1301 C CA . GLN A 1 164 ? 9.426 -13.934 1.727 1.00 94.31 164 GLN A CA 1
ATOM 1302 C C . GLN A 1 164 ? 8.361 -13.633 2.796 1.00 94.31 164 GLN A C 1
ATOM 1304 O O . GLN A 1 164 ? 8.395 -14.207 3.885 1.00 94.31 164 GLN A O 1
ATOM 1309 N N . ILE A 1 165 ? 7.419 -12.722 2.529 1.00 94.31 165 ILE A N 1
ATOM 1310 C CA . ILE A 1 165 ? 6.368 -12.385 3.498 1.00 94.31 165 ILE A CA 1
ATOM 1311 C C . ILE A 1 165 ? 5.355 -13.530 3.639 1.00 94.31 165 ILE A C 1
ATOM 1313 O O . ILE A 1 165 ? 4.973 -14.171 2.664 1.00 94.31 165 ILE A O 1
ATOM 1317 N N . LEU A 1 166 ? 4.872 -13.759 4.863 1.00 93.81 166 LEU A N 1
ATOM 1318 C CA . LEU A 1 166 ? 3.889 -14.815 5.153 1.00 93.81 166 LEU A CA 1
ATOM 1319 C C . LEU A 1 166 ? 2.457 -14.400 4.804 1.00 93.81 166 LEU A C 1
ATOM 1321 O O . LEU A 1 166 ? 1.659 -15.193 4.305 1.00 93.81 166 LEU A O 1
ATOM 1325 N N . HIS A 1 167 ? 2.127 -13.143 5.093 1.00 92.88 167 HIS A N 1
ATOM 1326 C CA . HIS A 1 167 ? 0.798 -12.580 4.915 1.00 92.88 167 HIS A CA 1
ATOM 1327 C C . HIS A 1 167 ? 0.912 -11.191 4.302 1.00 92.88 167 HIS A C 1
ATOM 1329 O O . HIS A 1 167 ? 1.785 -10.407 4.675 1.00 92.88 167 HIS A O 1
ATOM 1335 N N . GLN A 1 168 ? -0.001 -10.879 3.387 1.00 93.69 168 GLN A N 1
ATOM 1336 C CA . GLN A 1 168 ? -0.108 -9.564 2.776 1.00 93.69 168 GLN A CA 1
ATOM 1337 C C . GLN A 1 168 ? -1.453 -8.940 3.141 1.00 93.69 168 GLN A C 1
ATOM 1339 O O . GLN A 1 168 ? -2.505 -9.540 2.923 1.00 93.69 168 GLN A O 1
ATOM 1344 N N . LEU A 1 169 ? -1.405 -7.721 3.675 1.00 94.25 169 LEU A N 1
ATOM 1345 C CA . LEU A 1 169 ? -2.570 -6.891 3.960 1.00 94.25 169 LEU A CA 1
ATOM 1346 C C . LEU A 1 169 ? -2.469 -5.604 3.139 1.00 94.25 169 LEU A C 1
ATOM 1348 O O . LEU A 1 169 ? -1.389 -5.026 3.020 1.00 94.25 169 LEU A O 1
ATOM 1352 N N . SER A 1 170 ? -3.595 -5.134 2.606 1.00 93.69 170 SER A N 1
ATOM 1353 C CA . SER A 1 170 ? -3.668 -3.838 1.927 1.00 93.69 170 SER A CA 1
ATOM 1354 C C . SER A 1 170 ? -4.169 -2.768 2.897 1.00 93.69 170 SER A C 1
ATOM 1356 O O . SER A 1 170 ? -5.170 -2.960 3.585 1.00 93.69 170 SER A O 1
ATOM 1358 N N . CYS A 1 171 ? -3.494 -1.619 2.930 1.00 94.50 171 CYS A N 1
ATOM 1359 C CA . CYS A 1 171 ? -3.909 -0.441 3.690 1.00 94.50 171 CYS A CA 1
ATOM 1360 C C . CYS A 1 171 ? -4.134 0.722 2.721 1.00 94.50 171 CYS A C 1
ATOM 1362 O O . CYS A 1 171 ? -3.259 1.044 1.918 1.00 94.50 171 CYS A O 1
ATOM 1364 N N . VAL A 1 172 ? -5.315 1.340 2.778 1.00 94.06 172 VAL A N 1
ATOM 1365 C CA . VAL A 1 172 ? -5.685 2.472 1.922 1.00 94.06 172 VAL A CA 1
ATOM 1366 C C . VAL A 1 172 ? -6.226 3.588 2.799 1.00 94.06 172 VAL A C 1
A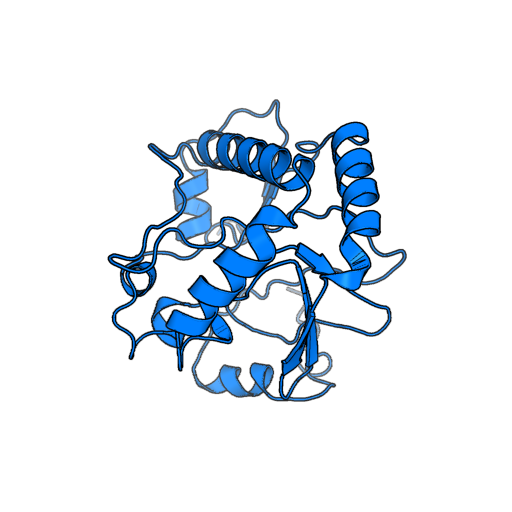TOM 1368 O O . VAL A 1 172 ? -7.104 3.359 3.629 1.00 94.06 172 VAL A O 1
ATOM 1371 N N . VAL A 1 173 ? -5.724 4.802 2.583 1.00 94.31 173 VAL A N 1
ATOM 1372 C CA . VAL A 1 173 ? -6.220 6.015 3.236 1.00 94.31 173 VAL A CA 1
ATOM 1373 C C . VAL A 1 173 ? -6.883 6.902 2.194 1.00 94.31 173 VAL A C 1
ATOM 1375 O O . VAL A 1 173 ? -6.273 7.267 1.190 1.00 94.31 173 VAL A O 1
ATOM 1378 N N . CYS A 1 174 ? -8.150 7.236 2.431 1.00 92.88 174 CYS A N 1
ATOM 1379 C CA . CYS A 1 174 ? -8.907 8.131 1.569 1.00 92.88 174 CYS A CA 1
ATOM 1380 C C . CYS A 1 174 ? -8.600 9.587 1.941 1.00 92.88 174 CYS A C 1
ATOM 1382 O O . CYS A 1 174 ? -9.010 10.058 2.999 1.00 92.88 174 CYS A O 1
ATOM 1384 N N . LEU A 1 175 ? -7.871 10.291 1.070 1.00 93.25 175 LEU A N 1
ATOM 1385 C CA . LEU A 1 175 ? -7.551 11.715 1.241 1.00 93.25 175 LEU A CA 1
ATOM 1386 C C . LEU A 1 175 ? -8.646 12.637 0.701 1.00 93.25 175 LEU A C 1
ATOM 1388 O O . LEU A 1 175 ? -8.862 13.718 1.235 1.00 93.25 175 LEU A O 1
ATOM 1392 N N . GLN A 1 176 ? -9.337 12.211 -0.352 1.00 91.12 176 GLN A N 1
ATOM 1393 C CA . GLN A 1 176 ? -10.413 12.962 -0.981 1.00 91.12 176 GLN A CA 1
ATOM 1394 C C . GLN A 1 176 ? -11.446 11.979 -1.527 1.00 91.12 176 GLN A C 1
ATOM 1396 O O . GLN A 1 176 ? -11.107 11.068 -2.282 1.00 91.12 176 GLN A O 1
ATOM 1401 N N . GLU A 1 177 ? -12.700 12.170 -1.133 1.00 89.19 177 GLU A N 1
ATOM 1402 C CA . GLU A 1 177 ? -13.815 11.346 -1.593 1.00 89.19 177 GLU A CA 1
ATOM 1403 C C . GLU A 1 177 ? -14.294 11.781 -2.985 1.00 89.19 177 GLU A C 1
ATOM 1405 O O . GLU A 1 177 ? -14.153 12.937 -3.393 1.00 89.19 177 GLU A O 1
ATOM 1410 N N . CYS A 1 178 ? -14.883 10.840 -3.721 1.00 88.50 178 CYS A N 1
ATOM 1411 C CA . CYS A 1 178 ? -15.608 11.140 -4.950 1.00 88.50 178 CYS A CA 1
ATOM 1412 C C . CYS A 1 178 ? -17.020 11.642 -4.617 1.00 88.50 178 CYS A C 1
ATOM 1414 O O . CYS A 1 178 ? -17.652 11.132 -3.697 1.00 88.50 178 CYS A O 1
ATOM 1416 N N . ASN A 1 179 ? -17.569 12.550 -5.431 1.00 89.56 179 ASN A N 1
ATOM 1417 C CA . ASN A 1 179 ? -18.967 12.989 -5.291 1.00 89.56 179 ASN A CA 1
ATOM 1418 C C . ASN A 1 179 ? -19.966 11.821 -5.418 1.00 89.56 179 ASN A C 1
ATOM 1420 O O . ASN A 1 179 ? -21.028 11.831 -4.804 1.00 89.56 179 ASN A O 1
ATOM 1424 N N . ALA A 1 180 ? -19.631 10.828 -6.248 1.00 89.44 180 ALA A N 1
ATOM 1425 C CA . ALA A 1 180 ? -20.362 9.578 -6.410 1.00 89.44 180 ALA A CA 1
ATOM 1426 C C . ALA A 1 180 ? -19.411 8.482 -6.921 1.00 89.44 180 ALA A C 1
ATOM 1428 O O . ALA A 1 180 ? -18.438 8.769 -7.622 1.00 89.44 180 ALA A O 1
ATOM 1429 N N . GLY A 1 181 ? -19.705 7.217 -6.612 1.00 89.25 181 GLY A N 1
ATOM 1430 C CA . GLY A 1 181 ? -18.838 6.093 -6.979 1.00 89.25 181 GLY A CA 1
ATOM 1431 C C . GLY A 1 181 ? -17.596 5.994 -6.085 1.00 89.25 181 GLY A C 1
ATOM 1432 O O . GLY A 1 181 ? -17.671 6.281 -4.897 1.00 89.25 181 GLY A O 1
ATOM 1433 N N . GLY A 1 182 ? -16.473 5.508 -6.627 1.00 87.12 182 GLY A N 1
ATOM 1434 C CA . GLY A 1 182 ? -15.198 5.409 -5.891 1.00 87.12 182 GLY A CA 1
ATOM 1435 C C . GLY A 1 182 ? -15.161 4.385 -4.745 1.00 87.12 182 GLY A C 1
ATOM 1436 O O . GLY A 1 182 ? -14.181 4.323 -4.010 1.00 87.12 182 GLY A O 1
ATOM 1437 N N . ALA A 1 183 ? -16.209 3.574 -4.580 1.00 90.12 183 ALA A N 1
ATOM 1438 C CA . ALA A 1 183 ? -16.309 2.623 -3.481 1.00 90.12 183 ALA A CA 1
ATOM 1439 C C . ALA A 1 183 ? -15.319 1.455 -3.621 1.00 90.12 183 ALA A C 1
ATOM 1441 O O . ALA A 1 183 ? -15.235 0.814 -4.673 1.00 90.12 183 ALA A O 1
ATOM 1442 N N . LEU A 1 184 ? -14.647 1.115 -2.518 1.00 89.56 184 LEU A N 1
ATOM 1443 C CA . LEU A 1 184 ? -13.926 -0.147 -2.383 1.00 89.56 184 LEU A CA 1
ATOM 1444 C C . LEU A 1 184 ? -14.934 -1.297 -2.268 1.00 89.56 184 LEU A C 1
ATOM 1446 O O . LEU A 1 184 ? -15.814 -1.279 -1.408 1.00 89.56 184 LEU A O 1
ATOM 1450 N N . ARG A 1 185 ? -14.792 -2.311 -3.125 1.00 89.31 185 ARG A N 1
ATOM 1451 C CA . ARG A 1 185 ? -15.606 -3.532 -3.097 1.00 89.31 185 ARG A CA 1
ATOM 1452 C C . ARG A 1 185 ? -14.712 -4.727 -2.805 1.00 89.31 185 ARG A C 1
ATOM 1454 O O . ARG A 1 185 ? -13.752 -4.961 -3.533 1.00 89.31 185 ARG A O 1
ATOM 1461 N N . ILE A 1 186 ? -15.052 -5.473 -1.760 1.00 87.38 186 ILE A N 1
ATOM 1462 C CA . ILE A 1 186 ? -14.352 -6.693 -1.352 1.00 87.38 186 ILE A CA 1
ATOM 1463 C C . ILE A 1 186 ? -15.328 -7.852 -1.510 1.00 87.38 186 ILE A C 1
ATOM 1465 O O . ILE A 1 186 ? -16.456 -7.788 -1.024 1.00 87.38 186 ILE A O 1
ATOM 1469 N N . TYR A 1 187 ? -14.895 -8.903 -2.199 1.00 86.19 187 TYR A N 1
ATOM 1470 C CA . TYR A 1 187 ? -15.692 -10.104 -2.414 1.00 86.19 187 TYR A CA 1
ATOM 1471 C C . TYR A 1 187 ? -15.214 -11.201 -1.473 1.00 86.19 187 TYR A C 1
ATOM 1473 O O . TYR A 1 187 ? -14.015 -11.454 -1.369 1.00 86.19 187 TYR A O 1
ATOM 1481 N N . ASN A 1 188 ? -16.152 -11.885 -0.818 1.00 83.25 188 ASN A N 1
ATOM 1482 C CA . ASN A 1 188 ? -15.848 -13.032 0.034 1.00 83.25 188 ASN A CA 1
ATOM 1483 C C . ASN A 1 188 ? -15.613 -14.294 -0.817 1.00 83.25 188 ASN A C 1
ATOM 1485 O O . ASN A 1 188 ? -16.388 -15.249 -0.788 1.00 83.25 188 ASN A O 1
ATOM 1489 N N . LYS A 1 189 ? -14.572 -14.249 -1.651 1.00 86.12 189 LYS A N 1
ATOM 1490 C CA . LYS A 1 189 ? -14.126 -15.338 -2.522 1.00 86.12 189 LYS A CA 1
ATOM 1491 C C . LYS A 1 189 ? -12.604 -15.365 -2.524 1.00 86.12 189 LYS A C 1
ATOM 1493 O O . LYS A 1 189 ? -11.963 -14.348 -2.778 1.00 86.12 189 LYS A O 1
ATOM 1498 N N . LYS A 1 190 ? -12.026 -16.545 -2.293 1.00 86.38 190 LYS A N 1
ATOM 1499 C CA . LYS A 1 190 ? -10.588 -16.750 -2.489 1.00 86.38 190 LYS A CA 1
ATOM 1500 C C . LYS A 1 190 ? -10.248 -16.632 -3.972 1.00 86.38 190 LYS A C 1
ATOM 1502 O O . LYS A 1 190 ? -10.956 -17.177 -4.820 1.00 86.38 190 LYS A O 1
ATOM 1507 N N . TRP A 1 191 ? -9.158 -15.931 -4.255 1.00 90.00 191 TRP A N 1
ATOM 1508 C CA . TRP A 1 191 ? -8.632 -15.817 -5.607 1.00 90.00 191 TRP A CA 1
ATOM 1509 C C . TRP A 1 191 ? -8.136 -17.178 -6.102 1.00 90.00 191 TRP A C 1
ATOM 1511 O O . TRP A 1 191 ? -7.453 -17.897 -5.373 1.00 90.00 191 TRP A O 1
ATOM 1521 N N . SER A 1 192 ? -8.484 -17.513 -7.336 1.00 91.19 192 SER A N 1
ATOM 1522 C CA . SER A 1 192 ? -8.118 -18.740 -8.045 1.00 91.19 192 SER A CA 1
ATOM 1523 C C . SER A 1 192 ? -7.437 -18.387 -9.373 1.00 91.19 192 SER A C 1
ATOM 1525 O O . SER A 1 192 ? -7.644 -17.276 -9.866 1.00 91.19 192 SER A O 1
ATOM 1527 N N . PRO A 1 193 ? -6.617 -19.274 -9.965 1.00 88.12 193 PRO A N 1
ATOM 1528 C CA . PRO A 1 193 ? -5.945 -18.994 -11.238 1.00 88.12 193 PRO A CA 1
ATOM 1529 C C . PRO A 1 193 ? -6.898 -18.546 -12.359 1.00 88.12 193 PRO A C 1
ATOM 1531 O O . PRO A 1 193 ? -6.553 -17.683 -13.162 1.00 88.12 193 PRO A O 1
ATOM 1534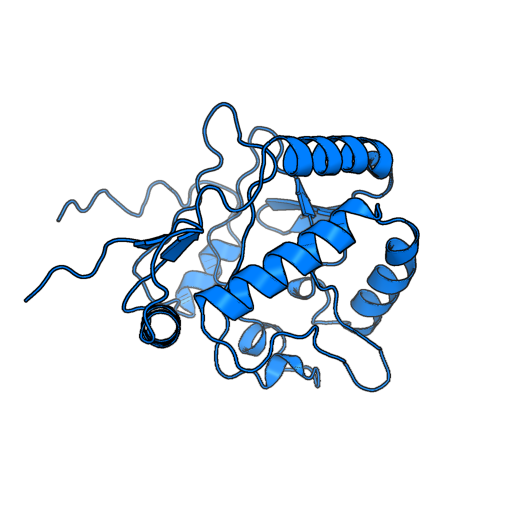 N N . GLU A 1 194 ? -8.129 -19.056 -12.382 1.00 89.75 194 GLU A N 1
ATOM 1535 C CA . GLU A 1 194 ? -9.155 -18.696 -13.365 1.00 89.75 194 GLU A CA 1
ATOM 1536 C C . GLU A 1 194 ? -9.626 -17.236 -13.234 1.00 89.75 194 GLU A C 1
ATOM 1538 O O . GLU A 1 194 ? -10.149 -16.667 -14.195 1.00 89.75 194 GLU A O 1
ATOM 1543 N N . ASP A 1 195 ? -9.443 -16.605 -12.070 1.00 88.81 195 ASP A N 1
ATOM 1544 C CA . ASP A 1 195 ? -9.812 -15.205 -11.833 1.00 88.81 195 ASP A CA 1
ATOM 1545 C C . ASP A 1 195 ? -8.822 -14.217 -12.468 1.00 88.81 195 ASP A C 1
ATOM 1547 O O . ASP A 1 195 ? -9.157 -13.045 -12.643 1.00 88.81 195 ASP A O 1
ATOM 1551 N N . GLU A 1 196 ? -7.627 -14.661 -12.881 1.00 84.62 196 GLU A N 1
ATOM 1552 C CA . GLU A 1 196 ? -6.639 -13.805 -13.560 1.00 84.62 196 GLU A CA 1
ATOM 1553 C C . GLU A 1 196 ? -7.211 -13.157 -14.834 1.00 84.62 196 GLU A C 1
ATOM 1555 O O . GLU A 1 196 ? -6.809 -12.060 -15.224 1.00 84.62 196 GLU A O 1
ATOM 1560 N N . GLN A 1 197 ? -8.243 -13.757 -15.439 1.00 83.62 197 GLN A N 1
ATOM 1561 C CA . GLN A 1 197 ? -8.980 -13.153 -16.551 1.00 83.62 197 GLN A CA 1
ATOM 1562 C C . GLN A 1 197 ? -9.598 -11.782 -16.205 1.00 83.62 197 GLN A C 1
ATOM 1564 O O . GLN A 1 197 ? -9.737 -10.930 -17.086 1.00 83.62 197 GLN A O 1
ATOM 1569 N N . PHE A 1 198 ? -9.948 -11.533 -14.937 1.00 81.31 198 PHE A N 1
ATOM 1570 C CA . PHE A 1 198 ? -10.522 -10.260 -14.491 1.00 81.31 198 PHE A CA 1
ATOM 1571 C C . PHE A 1 198 ? -9.478 -9.141 -14.407 1.00 81.31 198 PHE A C 1
ATOM 1573 O O . PHE A 1 198 ? -9.826 -7.970 -14.576 1.00 81.31 198 PHE A O 1
ATOM 1580 N N . LYS A 1 199 ? -8.193 -9.490 -14.270 1.00 74.38 199 LYS A N 1
ATOM 1581 C CA . LYS A 1 199 ? -7.078 -8.539 -14.373 1.00 74.38 199 LYS A CA 1
ATOM 1582 C C . LYS A 1 199 ? -6.742 -8.142 -15.811 1.00 74.38 199 LYS A C 1
ATOM 1584 O O . LYS A 1 199 ? -5.866 -7.315 -16.004 1.00 74.38 199 LYS A O 1
ATOM 1589 N N . ASN A 1 200 ? -7.412 -8.685 -16.825 1.00 59.47 200 ASN A N 1
ATOM 1590 C CA . ASN A 1 200 ? -7.057 -8.422 -18.225 1.00 59.47 200 ASN A CA 1
ATOM 1591 C C . ASN A 1 200 ? -8.218 -7.890 -19.077 1.00 59.47 200 ASN A C 1
ATOM 1593 O O . ASN A 1 200 ? -7.991 -7.420 -20.191 1.00 59.47 200 ASN A O 1
ATOM 1597 N N . ARG A 1 201 ? -9.464 -7.907 -18.581 1.00 52.81 201 ARG A N 1
ATOM 1598 C CA . ARG A 1 201 ? -10.628 -7.472 -19.371 1.00 52.81 201 ARG A CA 1
ATOM 1599 C C . ARG A 1 201 ? -10.940 -5.984 -19.199 1.00 52.81 201 ARG A C 1
ATOM 1601 O O . ARG A 1 201 ? -11.226 -5.511 -18.101 1.00 52.81 201 ARG A O 1
ATOM 1608 N N . ARG A 1 202 ? -10.936 -5.260 -20.326 1.00 41.78 202 ARG A N 1
ATOM 1609 C CA . ARG A 1 202 ? -11.481 -3.903 -20.466 1.00 41.78 202 ARG A CA 1
ATOM 1610 C C . ARG A 1 202 ? -13.005 -3.946 -20.344 1.00 41.78 202 ARG A C 1
ATOM 1612 O O . ARG A 1 202 ? -13.670 -4.383 -21.273 1.00 41.78 202 ARG A O 1
ATOM 1619 N N . GLY A 1 203 ? -13.542 -3.446 -19.233 1.00 43.19 203 GLY A N 1
ATOM 1620 C CA . GLY A 1 203 ? -14.975 -3.178 -19.077 1.00 43.19 203 GLY A CA 1
ATOM 1621 C C . GLY A 1 203 ? -15.867 -4.423 -18.941 1.00 43.19 203 GLY A C 1
ATOM 1622 O O . GLY A 1 203 ? -15.593 -5.488 -19.475 1.00 43.19 203 GLY A O 1
ATOM 1623 N N . ALA A 1 204 ? -16.971 -4.269 -18.210 1.00 34.09 204 ALA A N 1
ATOM 1624 C CA . ALA A 1 204 ? -18.068 -5.240 -18.079 1.00 34.09 204 ALA A CA 1
ATOM 1625 C C . ALA A 1 204 ? -17.847 -6.514 -17.225 1.00 34.09 204 ALA A C 1
ATOM 1627 O O . ALA A 1 204 ? -18.576 -7.488 -17.378 1.00 34.09 204 ALA A O 1
ATOM 1628 N N . GLY A 1 205 ? -16.949 -6.500 -16.234 1.00 34.53 205 GLY A N 1
ATOM 1629 C CA . GLY A 1 205 ? -16.935 -7.542 -15.187 1.00 34.53 205 GLY A CA 1
ATOM 1630 C C . GLY A 1 205 ? -18.022 -7.391 -14.106 1.00 34.53 205 GLY A C 1
ATOM 1631 O O . GLY A 1 205 ? -18.231 -8.299 -13.308 1.00 34.53 205 GLY A O 1
ATOM 1632 N N . LEU A 1 206 ? -18.722 -6.251 -14.062 1.00 39.62 206 LEU A N 1
ATOM 1633 C CA . LEU A 1 206 ? -19.691 -5.928 -13.005 1.00 39.62 206 LEU A CA 1
ATOM 1634 C C . LEU A 1 206 ? -21.121 -6.441 -13.258 1.00 39.62 206 LEU A C 1
ATOM 1636 O O . LEU A 1 206 ? -21.982 -6.205 -12.420 1.00 39.62 206 LEU A O 1
ATOM 1640 N N . SER A 1 207 ? -21.393 -7.145 -14.363 1.00 32.75 207 SER A N 1
ATOM 1641 C CA . SER A 1 207 ? -22.746 -7.639 -14.687 1.00 32.75 207 SER A CA 1
ATOM 1642 C C . SER A 1 207 ? -22.947 -9.154 -14.544 1.00 32.75 207 SER A C 1
ATOM 1644 O O . SER A 1 207 ? -24.042 -9.631 -14.828 1.00 32.75 207 SER A O 1
ATOM 1646 N N . GLN A 1 208 ? -21.950 -9.928 -14.091 1.00 31.53 208 GLN A N 1
ATOM 1647 C CA . GLN A 1 208 ? -22.097 -11.392 -13.946 1.00 31.53 208 GLN A CA 1
ATOM 1648 C C . GLN A 1 208 ? -21.886 -11.962 -12.539 1.00 31.53 208 GLN A C 1
ATOM 1650 O O . GLN A 1 208 ? -22.053 -13.164 -12.345 1.00 31.53 208 GLN A O 1
ATOM 1655 N N . TRP A 1 209 ? -21.625 -11.130 -11.533 1.00 36.62 209 TRP A N 1
ATOM 1656 C CA . TRP A 1 209 ? -21.804 -11.541 -10.140 1.00 36.62 209 TRP A CA 1
ATOM 1657 C C . TRP A 1 209 ? -23.141 -11.004 -9.660 1.00 36.62 209 TRP A C 1
ATOM 1659 O O . TRP A 1 209 ? -23.236 -9.900 -9.136 1.00 36.62 209 TRP A O 1
ATOM 1669 N N . GLY A 1 210 ? -24.188 -11.774 -9.962 1.00 29.72 210 GLY A N 1
ATOM 1670 C CA . GLY A 1 210 ? -25.551 -11.455 -9.579 1.00 29.72 210 GLY A CA 1
ATOM 1671 C C . GLY A 1 210 ? -25.674 -11.217 -8.080 1.00 29.72 210 GLY A C 1
ATOM 1672 O O . GLY A 1 210 ? -24.999 -11.865 -7.276 1.00 29.72 210 GLY A O 1
ATOM 1673 N N . ASP A 1 211 ? -26.586 -10.310 -7.746 1.00 31.95 211 ASP A N 1
ATOM 1674 C CA . ASP A 1 211 ? -27.237 -10.207 -6.451 1.00 31.95 211 ASP A CA 1
ATOM 1675 C C . ASP A 1 211 ? -27.676 -11.598 -5.974 1.00 31.95 211 ASP A C 1
ATOM 1677 O O . ASP A 1 211 ? -28.799 -12.045 -6.205 1.00 31.95 211 ASP A O 1
ATOM 1681 N N . ARG A 1 212 ? -26.797 -12.311 -5.273 1.00 28.28 212 ARG A N 1
ATOM 1682 C CA . ARG A 1 212 ? -27.232 -13.309 -4.308 1.00 28.28 212 ARG A CA 1
ATOM 1683 C C . ARG A 1 212 ? -27.280 -12.616 -2.965 1.00 28.28 212 ARG A C 1
ATOM 1685 O O . ARG A 1 212 ? -26.332 -12.650 -2.192 1.00 28.28 212 ARG A O 1
ATOM 1692 N N . LYS A 1 213 ? -28.431 -11.982 -2.723 1.00 30.67 213 LYS A N 1
ATOM 1693 C CA . LYS A 1 213 ? -28.967 -11.840 -1.372 1.00 30.67 213 LYS A CA 1
ATOM 1694 C C . LYS A 1 213 ? -28.933 -13.219 -0.714 1.00 30.67 213 LYS A C 1
ATOM 1696 O O . LYS A 1 213 ? -29.684 -14.088 -1.154 1.00 30.67 213 LYS A O 1
ATOM 1701 N N . GLN A 1 214 ? -28.094 -13.390 0.302 1.00 33.53 214 GLN A N 1
ATOM 1702 C CA . GLN A 1 214 ? -28.398 -14.153 1.514 1.00 33.53 214 GLN A CA 1
ATOM 1703 C C . GLN A 1 214 ? -27.728 -13.453 2.690 1.00 33.53 214 GLN A C 1
ATOM 1705 O O . GLN A 1 214 ? -26.512 -13.177 2.585 1.00 33.53 214 GLN A O 1
#